Protein AF-A0AAW2JHC9-F1 (afdb_monomer)

InterPro domains:
  IPR022122 Protein FAM135 [PF12394] (108-171)

Foldseek 3Di:
DWKFKKKKKKWWFKKWQPAQPAWFKKKKKKWKFWPDDPPTFTWAWDDKDQQDDKPDDPVQWDDAWDADPVRRMTMGTIGTDDRDTDMITRRMMIMTITIDDLQIKMKMKIFMWGDHDDVDSPCPVVRRPDGPFMDIDIGGSVCQCWDWDWDWDATDPNRGMTTTMIMTMHTPDIRDPDPPVDDDDDDDDDDDDPPPPDPLVVLLVVLLVLVVVLVVVLVVLVVVCVVVVHDDDCPLSDCPVLQPCDPPPDDDDDDDDDDDDDDDDDDDDDDDDDDDPPPVDSVVSSPDDPVSSVSSVVSSVVSVVVVVSND

Structure (mmCIF, N/CA/C/O backbone):
data_AF-A0AAW2JHC9-F1
#
_entry.id   AF-A0AAW2JHC9-F1
#
loop_
_atom_site.group_PDB
_atom_site.id
_atom_site.type_symbol
_atom_site.label_atom_id
_atom_site.label_alt_id
_atom_site.label_comp_id
_atom_site.label_asym_id
_atom_site.label_entity_id
_atom_site.label_seq_id
_atom_site.pdbx_PDB_ins_code
_atom_site.Cartn_x
_atom_site.Cartn_y
_atom_site.Cartn_z
_atom_site.occupancy
_atom_site.B_iso_or_equiv
_atom_site.auth_seq_id
_atom_site.auth_comp_id
_atom_site.auth_asym_id
_atom_site.auth_atom_id
_atom_site.pdbx_PDB_model_num
ATOM 1 N N . MET A 1 1 ? -0.473 18.526 23.942 1.00 50.34 1 MET A N 1
ATOM 2 C CA . MET A 1 1 ? -0.867 18.233 22.549 1.00 50.34 1 MET A CA 1
ATOM 3 C C . MET A 1 1 ? -1.437 16.821 22.546 1.00 50.34 1 MET A C 1
ATOM 5 O O . MET A 1 1 ? -0.880 15.991 23.252 1.00 50.34 1 MET A O 1
ATOM 9 N N . LEU A 1 2 ? -2.593 16.580 21.923 1.00 53.97 2 LEU A N 1
ATOM 10 C CA . LEU A 1 2 ? -3.244 15.262 21.942 1.00 53.97 2 LEU A CA 1
ATOM 11 C C . LEU A 1 2 ? -2.477 14.343 20.987 1.00 53.97 2 LEU A C 1
ATOM 13 O O . LEU A 1 2 ? -2.514 14.554 19.778 1.00 53.97 2 LEU A O 1
ATOM 17 N N . GLU A 1 3 ? -1.733 13.394 21.535 1.00 68.94 3 GLU A N 1
ATOM 18 C CA . GLU A 1 3 ? -0.908 12.471 20.763 1.00 68.94 3 GLU A CA 1
ATOM 19 C C . GLU A 1 3 ? -1.678 11.174 20.514 1.00 68.94 3 GLU A C 1
ATOM 21 O O . GLU A 1 3 ? -2.006 10.427 21.436 1.00 68.94 3 GLU A O 1
ATOM 26 N N . ALA A 1 4 ? -2.028 10.921 19.261 1.00 81.62 4 ALA A N 1
ATOM 27 C CA . ALA A 1 4 ? -2.631 9.663 18.871 1.00 81.62 4 ALA A CA 1
ATOM 28 C C . ALA A 1 4 ? -1.603 8.784 18.168 1.00 81.62 4 ALA A C 1
ATOM 30 O O . ALA A 1 4 ? -0.731 9.275 17.452 1.00 81.62 4 ALA A O 1
ATOM 31 N N . ILE A 1 5 ? -1.730 7.481 18.384 1.00 87.62 5 ILE A N 1
ATOM 32 C CA . ILE A 1 5 ? -0.932 6.453 17.734 1.00 87.62 5 ILE A CA 1
ATOM 33 C C . ILE A 1 5 ? -1.824 5.806 16.684 1.00 87.62 5 ILE A C 1
ATOM 35 O O . ILE A 1 5 ? -2.854 5.219 17.022 1.00 87.62 5 ILE A O 1
ATOM 39 N N . HIS A 1 6 ? -1.421 5.928 15.428 1.00 89.88 6 HIS A N 1
ATOM 40 C CA . HIS A 1 6 ? -2.087 5.315 14.288 1.00 89.88 6 HIS A CA 1
ATOM 41 C C . HIS A 1 6 ? -1.206 4.196 13.741 1.00 89.88 6 HIS A C 1
ATOM 43 O O . HIS A 1 6 ? 0.013 4.353 13.658 1.00 89.88 6 HIS A O 1
ATOM 49 N N . GLU A 1 7 ? -1.826 3.092 13.348 1.00 92.44 7 GLU A N 1
ATOM 50 C CA . GLU A 1 7 ? -1.200 2.046 12.551 1.00 92.44 7 GLU A CA 1
ATOM 51 C C . GLU A 1 7 ? -1.750 2.122 11.130 1.00 92.44 7 GLU A C 1
ATOM 53 O O . GLU A 1 7 ? -2.960 2.059 10.914 1.00 92.44 7 GLU A O 1
ATOM 58 N N . ILE A 1 8 ? -0.854 2.294 10.163 1.00 94.00 8 ILE A N 1
ATOM 59 C CA . ILE A 1 8 ? -1.182 2.355 8.740 1.00 94.00 8 ILE A CA 1
ATOM 60 C C . ILE A 1 8 ? -0.533 1.149 8.076 1.00 94.00 8 ILE A C 1
ATOM 62 O O . ILE A 1 8 ? 0.680 1.111 7.890 1.00 94.00 8 ILE A O 1
ATOM 66 N N . ALA A 1 9 ? -1.349 0.154 7.758 1.00 95.38 9 ALA A N 1
ATOM 67 C CA . ALA A 1 9 ? -0.974 -1.042 7.029 1.00 95.38 9 ALA A CA 1
ATOM 68 C C . ALA A 1 9 ? -1.151 -0.829 5.522 1.00 95.38 9 ALA A C 1
ATOM 70 O O . ALA A 1 9 ? -2.190 -0.358 5.062 1.00 95.38 9 ALA A O 1
ATOM 71 N N . ILE A 1 10 ? -0.132 -1.189 4.753 1.00 96.38 10 ILE A N 1
ATOM 72 C CA . ILE A 1 10 ? -0.091 -1.082 3.299 1.00 96.38 10 ILE A CA 1
ATOM 73 C C . ILE A 1 10 ? 0.122 -2.490 2.759 1.00 96.38 10 ILE A C 1
ATOM 75 O O . ILE A 1 10 ? 1.173 -3.090 2.983 1.00 96.38 10 ILE A O 1
ATOM 79 N N . TYR A 1 11 ? -0.884 -3.006 2.066 1.00 95.75 11 TYR A N 1
ATOM 80 C CA . TYR A 1 11 ? -0.840 -4.277 1.358 1.00 95.75 11 TYR A CA 1
ATOM 81 C C . TYR A 1 11 ? -0.408 -3.998 -0.073 1.00 95.75 11 TYR A C 1
ATOM 83 O O . TYR A 1 11 ? -1.063 -3.228 -0.766 1.00 95.75 11 TYR A O 1
ATOM 91 N N . ILE A 1 12 ? 0.694 -4.595 -0.501 1.00 95.38 12 ILE A N 1
ATOM 92 C CA . ILE A 1 12 ? 1.260 -4.495 -1.840 1.00 95.38 12 ILE A CA 1
ATOM 93 C C . ILE A 1 12 ? 1.021 -5.844 -2.514 1.00 95.38 12 ILE A C 1
ATOM 95 O O . ILE A 1 12 ? 1.682 -6.832 -2.190 1.00 95.38 12 ILE A O 1
ATOM 99 N N . HIS A 1 13 ? 0.047 -5.889 -3.416 1.00 93.69 13 HIS A N 1
ATOM 100 C CA . HIS A 1 13 ? -0.403 -7.131 -4.037 1.00 93.69 13 HIS A CA 1
ATOM 101 C C . HIS A 1 13 ? 0.452 -7.461 -5.260 1.00 93.69 13 HIS A C 1
ATOM 103 O O . HIS A 1 13 ? 1.190 -8.448 -5.268 1.00 93.69 13 HIS A O 1
ATOM 109 N N . ARG A 1 14 ? 0.386 -6.608 -6.288 1.00 93.88 14 ARG A N 1
ATOM 110 C CA . ARG A 1 14 ? 1.021 -6.840 -7.588 1.00 93.88 14 ARG A CA 1
ATOM 111 C C . ARG A 1 14 ? 1.674 -5.578 -8.128 1.00 93.88 14 ARG A C 1
ATOM 113 O O . ARG A 1 14 ? 1.205 -4.466 -7.900 1.00 93.88 14 ARG A O 1
ATOM 120 N N . PHE A 1 15 ? 2.750 -5.774 -8.875 1.00 95.00 15 PHE A N 1
ATOM 121 C CA . PHE A 1 15 ? 3.395 -4.755 -9.686 1.00 95.00 15 PHE A CA 1
ATOM 122 C C . PHE A 1 15 ? 3.177 -5.083 -11.160 1.00 95.00 15 PHE A C 1
ATOM 124 O O . PHE A 1 15 ? 3.679 -6.087 -11.662 1.00 95.00 15 PHE A O 1
ATOM 131 N N . HIS A 1 16 ? 2.445 -4.223 -11.852 1.00 94.75 16 HIS A N 1
ATOM 132 C CA . HIS A 1 16 ? 2.160 -4.325 -13.273 1.00 94.75 16 HIS A CA 1
ATOM 133 C C . HIS A 1 16 ? 3.110 -3.415 -14.041 1.00 94.75 16 HIS A C 1
ATOM 135 O O . HIS A 1 16 ? 2.945 -2.193 -14.069 1.00 94.75 16 HIS A O 1
ATOM 141 N N . ASN A 1 17 ? 4.105 -4.011 -14.689 1.00 94.19 17 ASN A N 1
ATOM 142 C CA . ASN A 1 17 ? 4.918 -3.325 -15.677 1.00 94.19 17 ASN A CA 1
ATOM 143 C C . ASN A 1 17 ? 4.139 -3.221 -16.993 1.00 94.19 17 ASN A C 1
ATOM 145 O O . ASN A 1 17 ? 3.981 -4.220 -17.700 1.00 94.19 17 ASN A O 1
ATOM 149 N N . LEU A 1 18 ? 3.670 -2.020 -17.333 1.00 92.81 18 LEU A N 1
ATOM 150 C CA . LEU A 1 18 ? 2.939 -1.784 -18.579 1.00 92.81 18 LEU A CA 1
ATOM 151 C C . LEU A 1 18 ? 3.883 -1.373 -19.712 1.00 92.81 18 LEU A C 1
ATOM 153 O O . LEU A 1 18 ? 3.690 -1.841 -20.839 1.00 92.81 18 LEU A O 1
ATOM 157 N N . ASP A 1 19 ? 4.861 -0.508 -19.413 1.00 90.88 19 ASP A N 1
ATOM 158 C CA . ASP A 1 19 ? 5.866 -0.025 -20.373 1.00 90.88 19 ASP A CA 1
ATOM 159 C C . ASP A 1 19 ? 7.075 0.669 -19.697 1.00 90.88 19 ASP A C 1
ATOM 161 O O . ASP A 1 19 ? 7.339 1.852 -19.913 1.00 90.88 19 ASP A O 1
ATOM 165 N N . LEU A 1 20 ? 7.819 -0.026 -18.827 1.00 91.69 20 LEU A N 1
ATOM 166 C CA . LEU A 1 20 ?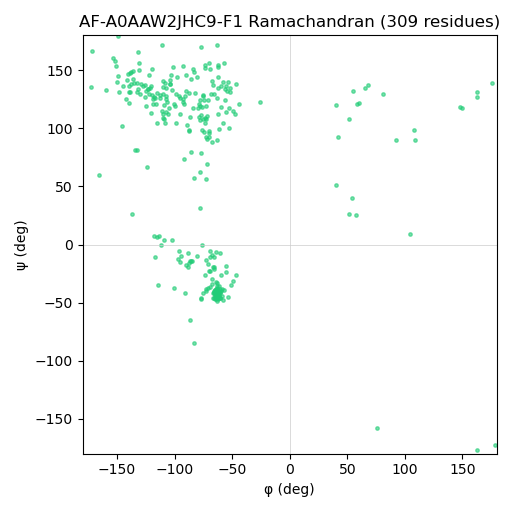 9.113 0.483 -18.352 1.00 91.69 20 LEU A CA 1
ATOM 167 C C . LEU A 1 20 ? 10.172 0.399 -19.460 1.00 91.69 20 LEU A C 1
ATOM 169 O O . LEU A 1 20 ? 10.550 -0.683 -19.912 1.00 91.69 20 LEU A O 1
ATOM 173 N N . PHE A 1 21 ? 10.713 1.557 -19.844 1.00 86.06 21 PHE A N 1
ATOM 174 C CA . PHE A 1 21 ? 11.693 1.688 -20.930 1.00 86.06 21 PHE A CA 1
ATOM 175 C C . PHE A 1 21 ? 13.115 1.245 -20.582 1.00 86.06 21 PHE A C 1
ATOM 177 O O . PHE A 1 21 ? 14.002 1.371 -21.426 1.00 86.06 21 PHE A O 1
ATOM 184 N N . GLN A 1 22 ? 13.379 0.787 -19.357 1.00 88.62 22 GLN A N 1
ATOM 185 C CA . GLN A 1 22 ? 14.716 0.387 -18.923 1.00 88.62 22 GLN A CA 1
ATOM 186 C C . GLN A 1 22 ? 14.679 -1.000 -18.281 1.00 88.62 22 GLN A C 1
ATOM 188 O O . GLN A 1 22 ? 13.876 -1.281 -17.397 1.00 88.62 22 GLN A O 1
ATOM 193 N N . GLN A 1 23 ? 15.570 -1.884 -18.730 1.00 89.50 23 GLN A N 1
ATOM 194 C CA . GLN A 1 23 ? 15.764 -3.184 -18.100 1.00 89.50 23 GLN A CA 1
ATOM 195 C C . GLN A 1 23 ? 16.694 -3.044 -16.895 1.00 89.50 23 GLN A C 1
ATOM 197 O O . GLN A 1 23 ? 17.800 -2.516 -17.002 1.00 89.50 23 GLN A O 1
ATOM 202 N N . GLY A 1 24 ? 16.285 -3.599 -15.761 1.00 90.00 24 GLY A N 1
ATOM 203 C CA . GLY A 1 24 ? 17.046 -3.461 -14.530 1.00 90.00 24 GLY A CA 1
ATOM 204 C C . GLY A 1 24 ? 16.396 -4.127 -13.340 1.00 90.00 24 GLY A C 1
ATOM 205 O O . GLY A 1 24 ? 15.401 -4.847 -13.453 1.00 90.00 24 GLY A O 1
ATOM 206 N N . TRP A 1 25 ? 17.004 -3.863 -12.197 1.00 90.50 25 TRP A N 1
ATOM 207 C CA . TRP A 1 25 ? 16.452 -4.137 -10.888 1.00 90.50 25 TRP A CA 1
ATOM 208 C C . TRP A 1 25 ? 15.615 -2.949 -10.454 1.00 90.50 25 TRP A C 1
ATOM 210 O O . TRP A 1 25 ? 16.074 -1.808 -10.511 1.00 90.50 25 TRP A O 1
ATOM 220 N N . TYR A 1 26 ? 14.400 -3.244 -10.021 1.00 92.38 26 TYR A N 1
ATOM 221 C CA . TYR A 1 26 ? 13.468 -2.277 -9.482 1.00 92.38 26 TYR A CA 1
ATOM 222 C C . TYR A 1 26 ? 13.108 -2.645 -8.050 1.00 92.38 26 TYR A C 1
ATOM 224 O O . TYR A 1 26 ? 13.128 -3.813 -7.660 1.00 92.38 26 TYR A O 1
ATOM 232 N N . GLN A 1 27 ? 12.786 -1.631 -7.260 1.00 93.38 27 GLN A N 1
ATOM 233 C CA . GLN A 1 27 ? 12.322 -1.789 -5.888 1.00 93.38 27 GLN A CA 1
ATOM 234 C C . GLN A 1 27 ? 11.370 -0.649 -5.566 1.00 93.38 27 GLN A C 1
ATOM 236 O O . GLN A 1 27 ? 11.570 0.480 -6.015 1.00 93.38 27 GLN A O 1
ATOM 241 N N . ILE A 1 28 ? 10.347 -0.933 -4.770 1.00 94.94 28 ILE A N 1
ATOM 242 C CA . ILE A 1 28 ? 9.476 0.108 -4.238 1.00 94.94 28 ILE A CA 1
ATOM 243 C C . ILE A 1 28 ? 9.987 0.471 -2.854 1.00 94.94 28 ILE A C 1
ATOM 245 O O . ILE A 1 28 ? 10.120 -0.400 -1.993 1.00 94.94 28 ILE A O 1
ATOM 249 N N . LYS A 1 29 ? 10.236 1.758 -2.636 1.00 95.69 29 LYS A N 1
ATOM 250 C CA . LYS A 1 29 ? 10.508 2.337 -1.325 1.00 95.69 29 LYS A CA 1
ATOM 251 C C . LYS A 1 29 ? 9.303 3.149 -0.867 1.00 95.69 29 LYS A C 1
ATOM 253 O O . LYS A 1 29 ? 8.719 3.900 -1.641 1.00 95.69 29 LYS A O 1
ATOM 258 N N . ILE A 1 30 ? 8.912 2.968 0.387 1.00 96.38 30 ILE A N 1
ATOM 259 C CA . ILE A 1 30 ? 7.746 3.594 0.999 1.00 96.38 30 ILE A CA 1
ATOM 260 C C . ILE A 1 30 ? 8.205 4.376 2.219 1.00 96.38 30 ILE A C 1
ATOM 262 O O . ILE A 1 30 ? 8.898 3.841 3.086 1.00 96.38 30 ILE A O 1
ATOM 266 N N . THR A 1 31 ? 7.788 5.633 2.293 1.00 95.31 31 THR A N 1
ATOM 267 C CA . THR A 1 31 ? 7.970 6.498 3.462 1.00 95.31 31 THR A CA 1
ATOM 268 C C . THR A 1 31 ? 6.654 7.164 3.828 1.00 95.31 31 THR A C 1
ATOM 270 O O . THR A 1 31 ? 5.749 7.311 3.000 1.00 95.31 31 THR A O 1
ATOM 273 N N . MET A 1 32 ? 6.532 7.569 5.090 1.00 93.06 32 MET A N 1
ATOM 274 C CA . MET A 1 32 ? 5.312 8.176 5.599 1.00 93.06 32 MET A CA 1
ATOM 275 C C . MET A 1 32 ? 5.626 9.343 6.529 1.00 93.06 32 MET A C 1
ATOM 277 O O . MET A 1 32 ? 6.510 9.245 7.375 1.00 93.06 32 MET A O 1
ATOM 281 N N . ARG A 1 33 ? 4.898 10.454 6.381 1.00 91.44 33 ARG A N 1
ATOM 282 C CA . ARG A 1 33 ? 5.099 11.670 7.189 1.00 91.44 33 ARG A CA 1
ATOM 283 C C . ARG A 1 33 ? 3.819 12.479 7.348 1.00 91.44 33 ARG A C 1
ATOM 285 O O . ARG A 1 33 ? 2.926 12.400 6.508 1.00 91.44 33 ARG A O 1
ATOM 292 N N . TRP A 1 34 ? 3.736 13.320 8.372 1.00 89.62 34 TRP A N 1
ATOM 293 C CA . TRP A 1 34 ? 2.649 14.297 8.483 1.00 89.62 34 TRP A CA 1
ATOM 294 C C . TRP A 1 34 ? 2.804 15.464 7.500 1.00 89.62 34 TRP A C 1
ATOM 296 O O . TRP A 1 34 ? 3.903 15.856 7.115 1.00 89.62 34 TRP A O 1
ATOM 306 N N . THR A 1 35 ? 1.677 16.056 7.107 1.00 83.44 35 THR A N 1
ATOM 307 C CA . THR A 1 35 ? 1.646 17.290 6.315 1.00 83.44 35 THR A CA 1
ATOM 308 C C . THR A 1 35 ? 1.914 18.493 7.222 1.00 83.44 35 THR A C 1
ATOM 310 O O . THR A 1 35 ? 1.145 18.716 8.156 1.00 83.44 35 THR A O 1
ATOM 313 N N . GLY A 1 36 ? 2.919 19.316 6.903 1.00 66.19 36 GLY A N 1
ATOM 314 C CA . GLY A 1 36 ? 3.062 20.666 7.471 1.00 66.19 36 GLY A CA 1
ATOM 315 C C . GLY A 1 36 ? 4.129 20.873 8.550 1.00 66.19 36 GLY A C 1
ATOM 316 O O . GLY A 1 36 ? 4.173 21.957 9.119 1.00 66.19 36 GLY A O 1
ATOM 317 N N . GLU A 1 37 ? 5.003 19.901 8.809 1.00 57.97 37 GLU A N 1
ATOM 318 C CA . GLU A 1 37 ? 6.214 20.117 9.610 1.00 57.97 37 GLU A CA 1
ATOM 319 C C . GLU A 1 37 ? 7.451 19.811 8.757 1.00 57.97 37 GLU A C 1
ATOM 321 O O . GLU A 1 37 ? 7.632 18.683 8.300 1.00 57.97 37 GLU A O 1
ATOM 326 N N . ASP A 1 38 ? 8.331 20.803 8.580 1.00 50.66 38 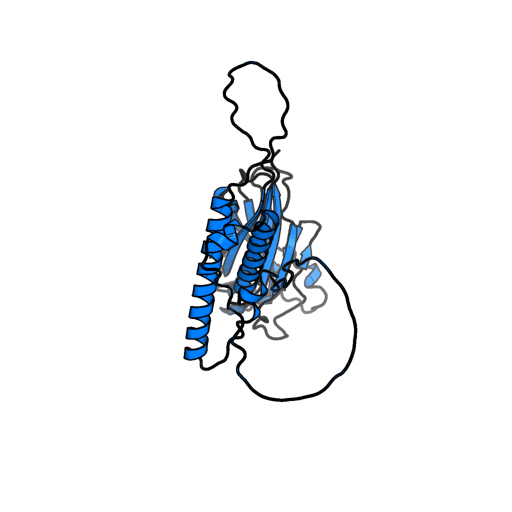ASP A N 1
ATOM 327 C CA . ASP A 1 38 ? 9.608 20.669 7.851 1.00 50.66 38 ASP A CA 1
ATOM 328 C C . ASP A 1 38 ? 10.593 19.687 8.530 1.00 50.66 38 ASP A C 1
ATOM 330 O O . ASP A 1 38 ? 11.635 19.346 7.977 1.00 50.66 38 ASP A O 1
ATOM 334 N N . SER A 1 39 ? 10.241 19.204 9.726 1.00 51.47 39 SER A N 1
ATOM 335 C CA . SER A 1 39 ? 10.938 18.181 10.523 1.00 51.47 39 SER A CA 1
ATOM 336 C C . SER A 1 39 ? 9.957 17.171 11.148 1.00 51.47 39 SER A C 1
ATOM 338 O O . SER A 1 39 ? 10.217 16.614 12.212 1.00 51.47 39 SER A O 1
ATOM 340 N N . GLY A 1 40 ? 8.792 16.987 10.514 1.00 57.12 40 GLY A N 1
ATOM 341 C CA . GLY A 1 40 ? 7.652 16.283 11.095 1.00 57.12 40 GLY A CA 1
ATOM 342 C C . GLY A 1 40 ? 7.916 14.821 11.413 1.00 57.12 40 GLY A C 1
ATOM 343 O O . GLY A 1 40 ? 8.607 14.129 10.667 1.00 57.12 40 GLY A O 1
ATOM 344 N N . SER A 1 41 ? 7.327 14.359 12.517 1.00 70.62 41 SER A N 1
ATOM 345 C CA . SER A 1 41 ? 7.365 12.957 12.948 1.00 70.62 41 SER A CA 1
ATOM 346 C C . SER A 1 41 ? 7.122 11.999 11.773 1.00 70.62 41 SER A C 1
ATOM 348 O O . SER A 1 41 ? 6.109 12.069 11.066 1.00 70.62 41 SER A O 1
ATOM 350 N N . LEU A 1 42 ? 8.107 11.134 11.540 1.00 84.38 42 LEU A N 1
ATOM 351 C CA . LEU A 1 42 ? 8.084 10.134 10.482 1.00 84.38 42 LEU A CA 1
ATOM 352 C C . LEU A 1 42 ? 7.314 8.902 10.957 1.00 84.38 42 LEU A C 1
ATOM 354 O O . LEU A 1 42 ? 7.293 8.571 12.144 1.00 84.38 42 LEU A O 1
ATOM 358 N N . GLY A 1 43 ? 6.657 8.232 10.018 1.00 88.25 43 GLY A N 1
ATOM 359 C CA . GLY A 1 43 ? 6.066 6.928 10.270 1.00 88.25 43 GLY A CA 1
ATOM 360 C C . GLY A 1 43 ? 7.160 5.888 10.323 1.00 88.25 43 GLY A C 1
ATOM 361 O O . GLY A 1 43 ? 7.896 5.747 9.356 1.00 88.25 43 GLY A O 1
ATOM 362 N N . THR A 1 44 ? 7.237 5.139 11.417 1.00 92.62 44 THR A N 1
ATOM 363 C CA . THR A 1 44 ? 8.226 4.069 11.562 1.00 92.62 44 THR A CA 1
ATOM 364 C C . THR A 1 44 ? 7.614 2.746 11.107 1.00 92.62 44 THR A C 1
ATOM 366 O O . THR A 1 44 ? 6.585 2.354 11.672 1.00 92.62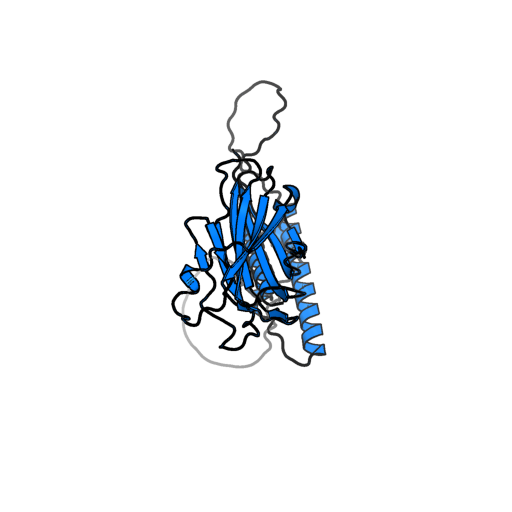 44 THR A O 1
ATOM 369 N N . PRO A 1 45 ? 8.210 2.040 10.129 1.00 93.81 45 PRO A N 1
ATOM 370 C CA . PRO A 1 45 ? 7.828 0.671 9.807 1.00 93.81 45 PRO A CA 1
ATOM 371 C C . PRO A 1 45 ? 7.934 -0.207 11.060 1.00 93.81 45 PRO A C 1
ATOM 373 O O . PRO A 1 45 ? 8.977 -0.253 11.704 1.00 93.81 45 PRO A O 1
ATOM 376 N N . ALA A 1 46 ? 6.848 -0.878 11.431 1.00 88.50 46 ALA A N 1
ATOM 377 C CA . ALA A 1 46 ? 6.748 -1.643 12.672 1.00 88.50 46 ALA A CA 1
ATOM 378 C C . ALA A 1 46 ? 6.595 -3.147 12.430 1.00 88.50 46 ALA A C 1
ATOM 380 O O . ALA A 1 46 ? 7.116 -3.950 13.203 1.00 88.50 46 ALA A O 1
ATOM 381 N N . ARG A 1 47 ? 5.892 -3.543 11.363 1.00 90.12 47 ARG A N 1
ATOM 382 C CA . ARG A 1 47 ? 5.735 -4.953 10.990 1.00 90.12 47 ARG A CA 1
ATOM 383 C C . ARG A 1 47 ? 5.801 -5.128 9.483 1.00 90.12 47 ARG A C 1
ATOM 385 O O . ARG A 1 47 ? 5.327 -4.269 8.745 1.00 90.12 47 ARG A O 1
ATOM 392 N N . VAL A 1 48 ? 6.335 -6.263 9.052 1.00 92.19 48 VAL A N 1
ATOM 393 C CA . VAL A 1 48 ? 6.314 -6.709 7.659 1.00 92.19 48 VAL A CA 1
ATOM 394 C C . VAL A 1 48 ? 5.871 -8.166 7.646 1.00 92.19 48 VAL A C 1
ATOM 396 O O . VAL A 1 48 ? 6.391 -8.972 8.416 1.00 92.19 48 VAL A O 1
ATOM 399 N N . ALA A 1 49 ? 4.902 -8.495 6.800 1.00 90.38 49 ALA A N 1
ATOM 400 C CA . ALA A 1 49 ? 4.390 -9.843 6.614 1.00 90.38 49 ALA A CA 1
ATOM 401 C C . ALA A 1 49 ? 4.332 -10.163 5.120 1.00 90.38 49 ALA A C 1
ATOM 403 O O . ALA A 1 49 ? 3.860 -9.357 4.324 1.00 90.38 49 ALA A O 1
ATOM 404 N N . GLN A 1 50 ? 4.807 -11.345 4.746 1.00 87.81 50 GLN A N 1
ATOM 405 C CA . GLN A 1 50 ? 4.663 -11.883 3.401 1.00 87.81 50 GLN A CA 1
ATOM 406 C C . GLN A 1 50 ? 3.681 -13.044 3.476 1.00 87.81 50 GLN A C 1
ATOM 408 O O . GLN A 1 50 ? 3.971 -14.041 4.136 1.00 87.81 50 GLN A O 1
ATOM 413 N N . TYR A 1 51 ? 2.508 -12.874 2.874 1.00 83.75 51 TYR A N 1
ATOM 414 C CA . TYR A 1 51 ? 1.410 -13.839 2.989 1.00 83.75 51 TYR A CA 1
ATOM 415 C C . TYR A 1 51 ? 1.376 -14.841 1.832 1.00 83.75 51 TYR A C 1
ATOM 417 O O . TYR A 1 51 ? 0.779 -15.904 1.963 1.00 83.75 51 TYR A O 1
ATOM 425 N N . GLU A 1 52 ? 2.089 -14.561 0.741 1.00 82.12 52 GLU A N 1
ATOM 426 C CA . GLU A 1 52 ? 2.304 -15.508 -0.351 1.00 82.12 52 GLU A CA 1
ATOM 427 C C . GLU A 1 52 ? 3.750 -15.419 -0.844 1.00 82.12 52 GLU A C 1
ATOM 429 O O . GLU A 1 52 ? 4.380 -14.357 -0.796 1.00 82.12 52 GLU A O 1
ATOM 434 N N . ALA A 1 53 ? 4.298 -16.544 -1.304 1.00 73.75 53 ALA A N 1
ATOM 435 C CA . ALA A 1 53 ? 5.613 -16.545 -1.926 1.00 73.75 53 ALA A CA 1
ATOM 436 C C . ALA A 1 53 ? 5.553 -15.760 -3.253 1.00 73.75 53 ALA A C 1
ATOM 438 O O . ALA A 1 53 ? 4.609 -15.960 -4.017 1.00 73.75 53 ALA A O 1
ATOM 439 N N . PRO A 1 54 ? 6.544 -14.904 -3.566 1.00 70.31 54 PRO A N 1
ATOM 440 C CA . PRO A 1 54 ? 6.587 -14.214 -4.849 1.00 70.31 54 PRO A CA 1
ATOM 441 C C . PRO A 1 54 ? 6.608 -15.228 -5.991 1.00 70.31 54 PRO A C 1
ATOM 443 O O . PRO A 1 54 ? 7.337 -16.221 -5.926 1.00 70.31 54 PRO A O 1
ATOM 446 N N . ASP A 1 55 ? 5.884 -14.948 -7.071 1.00 68.81 55 ASP A N 1
ATOM 447 C CA . ASP A 1 55 ? 5.841 -15.770 -8.289 1.00 68.81 55 ASP A CA 1
ATOM 448 C C . ASP A 1 55 ? 7.081 -15.575 -9.184 1.00 68.81 55 ASP A C 1
ATOM 450 O O . ASP A 1 55 ? 7.031 -15.691 -10.410 1.00 68.81 55 ASP A O 1
ATOM 454 N N . LEU A 1 56 ? 8.226 -15.281 -8.570 1.00 67.06 56 LEU A N 1
ATOM 455 C CA . LEU A 1 56 ? 9.452 -14.911 -9.257 1.00 67.06 56 LEU A CA 1
ATOM 456 C C . LEU A 1 56 ? 10.436 -16.086 -9.296 1.00 67.06 56 LEU A C 1
ATOM 458 O O . LEU A 1 56 ? 10.715 -16.738 -8.289 1.00 67.06 56 LEU A O 1
ATOM 462 N N . GLY A 1 57 ? 11.006 -16.343 -10.477 1.00 63.97 57 GLY A N 1
ATOM 463 C CA . GLY A 1 57 ? 12.088 -17.315 -10.631 1.00 63.97 57 GLY A CA 1
ATOM 464 C C . GLY A 1 57 ? 13.328 -16.900 -9.832 1.00 63.97 57 GLY A C 1
ATOM 465 O O . GLY A 1 57 ? 13.582 -15.712 -9.640 1.00 63.97 57 GLY A O 1
ATOM 466 N N . SER A 1 58 ? 14.151 -17.866 -9.414 1.00 63.97 58 SER A N 1
ATOM 467 C CA . SER A 1 58 ? 15.351 -17.624 -8.587 1.00 63.97 58 SER A CA 1
ATOM 468 C C . SER A 1 58 ? 16.357 -16.622 -9.179 1.00 63.97 58 SER A C 1
ATOM 470 O O . SER A 1 58 ? 17.200 -16.093 -8.459 1.00 63.97 58 SER A O 1
ATOM 472 N N . ASP A 1 59 ? 16.284 -16.362 -10.487 1.00 66.69 59 ASP A N 1
ATOM 473 C CA . ASP A 1 59 ? 17.139 -15.408 -11.200 1.00 66.69 59 ASP A CA 1
ATOM 474 C C . ASP A 1 59 ? 16.585 -13.977 -11.259 1.00 66.69 59 ASP A C 1
ATOM 476 O O . ASP A 1 59 ? 17.341 -13.045 -11.540 1.00 66.69 59 ASP A O 1
ATOM 480 N N . ASP A 1 60 ? 15.289 -13.794 -11.002 1.00 70.75 60 ASP A N 1
ATOM 481 C CA . ASP A 1 60 ? 14.592 -12.504 -11.090 1.00 70.75 60 ASP A CA 1
ATOM 482 C C . ASP A 1 60 ? 14.358 -11.864 -9.708 1.00 70.75 60 ASP A C 1
ATOM 484 O O . ASP A 1 60 ? 13.768 -10.786 -9.611 1.00 70.75 60 ASP A O 1
ATOM 488 N N . VAL A 1 61 ? 14.880 -12.499 -8.652 1.00 69.12 61 VAL A N 1
ATOM 489 C CA . VAL A 1 61 ? 14.835 -12.040 -7.261 1.00 69.12 61 VAL A CA 1
ATOM 490 C C . VAL A 1 61 ? 16.246 -11.856 -6.719 1.00 69.12 61 VAL A C 1
ATOM 492 O O . VAL A 1 61 ? 17.117 -12.711 -6.905 1.00 69.12 61 VAL A O 1
ATOM 495 N N . TYR A 1 62 ? 16.481 -10.753 -6.010 1.00 67.94 62 TYR A N 1
ATOM 496 C CA . TYR A 1 62 ? 17.745 -10.519 -5.322 1.00 67.94 62 TYR A CA 1
ATOM 497 C C . TYR A 1 62 ? 17.520 -9.892 -3.947 1.00 67.94 62 TYR A C 1
ATOM 499 O O . TYR A 1 62 ? 16.810 -8.902 -3.827 1.00 67.94 62 TYR A O 1
ATOM 507 N N . GLY A 1 63 ? 18.152 -10.445 -2.910 1.00 75.25 63 GLY A N 1
ATOM 508 C CA . GLY A 1 63 ? 18.081 -9.910 -1.547 1.00 75.25 63 GLY A CA 1
ATOM 509 C C . GLY A 1 63 ? 16.763 -10.214 -0.831 1.00 75.25 63 GLY A C 1
ATOM 510 O O . GLY A 1 63 ? 16.077 -11.175 -1.162 1.00 75.25 63 GLY A O 1
ATOM 511 N N . VAL A 1 64 ? 16.435 -9.410 0.178 1.00 83.12 64 VAL A N 1
ATOM 512 C CA . VAL A 1 64 ? 15.195 -9.465 0.975 1.00 83.12 64 VAL A CA 1
ATOM 513 C C . VAL A 1 64 ? 14.637 -8.038 1.050 1.00 83.12 64 VAL A C 1
ATOM 515 O O . VAL A 1 64 ? 15.337 -7.077 0.713 1.00 83.12 64 VAL A O 1
ATOM 518 N N . TRP A 1 65 ? 13.382 -7.876 1.464 1.00 90.44 65 TRP A N 1
ATOM 519 C CA . TRP A 1 65 ? 12.866 -6.569 1.871 1.00 90.44 65 TRP A CA 1
ATOM 520 C C . TRP A 1 65 ? 13.714 -5.962 3.005 1.00 90.44 65 TRP A C 1
ATOM 522 O O . TRP A 1 65 ? 14.393 -6.679 3.743 1.00 90.44 65 TRP A O 1
ATOM 532 N N . ARG A 1 66 ? 13.688 -4.632 3.143 1.00 90.06 66 ARG A N 1
ATOM 533 C CA . ARG A 1 66 ? 14.485 -3.896 4.138 1.00 90.06 66 ARG A CA 1
ATOM 534 C C . ARG A 1 66 ? 13.675 -2.811 4.836 1.00 90.06 66 ARG A C 1
ATOM 536 O O . ARG A 1 66 ? 12.786 -2.213 4.237 1.00 90.06 66 ARG A O 1
ATOM 543 N N . ILE A 1 67 ? 14.037 -2.545 6.083 1.00 92.38 67 ILE A N 1
ATOM 544 C CA . ILE A 1 67 ? 13.644 -1.348 6.825 1.00 92.38 67 ILE A CA 1
ATOM 545 C C . ILE A 1 67 ? 14.922 -0.541 7.035 1.00 92.38 67 ILE A C 1
ATOM 547 O O . ILE A 1 67 ? 15.928 -1.104 7.467 1.00 92.38 67 ILE A O 1
ATOM 551 N N . ASP A 1 68 ? 14.896 0.739 6.682 1.00 89.94 68 ASP A N 1
ATOM 552 C CA . ASP A 1 68 ? 15.983 1.667 6.977 1.00 89.94 68 ASP A CA 1
ATOM 553 C C . ASP A 1 68 ? 15.549 2.597 8.112 1.00 89.94 68 ASP A C 1
ATOM 555 O O . ASP A 1 68 ? 14.649 3.427 7.970 1.00 89.94 68 ASP A O 1
ATOM 559 N N . ASP A 1 69 ? 16.197 2.436 9.263 1.00 88.31 69 ASP A N 1
ATOM 560 C CA . ASP A 1 69 ? 15.917 3.222 10.463 1.00 88.31 69 ASP A CA 1
ATOM 561 C C . ASP A 1 69 ? 16.390 4.679 10.341 1.00 88.31 69 ASP A C 1
ATOM 563 O O . ASP A 1 69 ? 15.967 5.525 11.127 1.00 88.31 69 ASP A O 1
ATOM 567 N N . ARG A 1 70 ? 17.275 5.006 9.384 1.00 87.81 70 ARG A N 1
ATOM 568 C CA . ARG A 1 70 ? 17.803 6.372 9.220 1.00 87.81 70 ARG A CA 1
ATOM 569 C C . ARG A 1 70 ? 16.766 7.319 8.643 1.00 87.81 70 ARG A C 1
ATOM 571 O O . ARG A 1 70 ? 16.735 8.487 9.022 1.00 87.81 70 ARG A O 1
ATOM 578 N N . ASP A 1 71 ? 15.958 6.831 7.710 1.00 88.50 71 ASP A N 1
ATOM 579 C CA . ASP A 1 71 ? 14.919 7.609 7.038 1.00 88.50 71 ASP A CA 1
ATOM 580 C C . ASP A 1 71 ? 13.503 7.065 7.281 1.00 88.50 71 ASP A C 1
ATOM 582 O O . ASP A 1 71 ? 12.541 7.578 6.705 1.00 88.50 71 ASP A O 1
ATOM 586 N N . HIS A 1 72 ? 13.375 6.073 8.169 1.00 92.31 72 HIS A N 1
ATOM 587 C CA . HIS A 1 72 ? 12.125 5.404 8.521 1.00 92.31 72 HIS A CA 1
ATOM 588 C C . HIS A 1 72 ? 11.390 4.861 7.289 1.00 92.31 72 HIS A C 1
ATOM 590 O O . HIS A 1 72 ? 10.165 4.956 7.168 1.00 92.31 72 HIS A O 1
ATOM 596 N N . SER A 1 73 ? 12.145 4.306 6.343 1.00 93.75 73 SER A N 1
ATOM 597 C CA . SER A 1 73 ? 11.596 3.763 5.111 1.00 93.75 73 SER A CA 1
ATOM 598 C C . SER A 1 73 ? 11.487 2.250 5.143 1.00 93.75 73 SER A C 1
ATOM 600 O O . SER A 1 73 ? 12.246 1.535 5.797 1.00 93.75 73 SER A O 1
ATOM 602 N N . PHE A 1 74 ? 10.529 1.751 4.379 1.00 95.50 74 PHE A N 1
ATOM 603 C CA . PHE A 1 74 ? 10.452 0.352 4.005 1.00 95.50 74 PHE A CA 1
ATOM 604 C C . PHE A 1 74 ? 10.812 0.225 2.527 1.00 95.50 74 PHE A C 1
ATOM 606 O O . PHE A 1 74 ? 10.370 1.038 1.722 1.00 95.50 74 PHE A O 1
ATOM 613 N N . SER A 1 75 ? 11.580 -0.789 2.137 1.00 94.25 75 SER A N 1
ATOM 614 C CA . SER A 1 75 ? 11.754 -1.139 0.727 1.00 94.25 75 SER A CA 1
ATOM 615 C C . SER A 1 75 ? 11.425 -2.606 0.478 1.00 94.25 75 SER A C 1
ATOM 617 O O . SER A 1 75 ? 11.834 -3.481 1.245 1.00 94.25 75 SER A O 1
ATOM 619 N N . THR A 1 76 ? 10.715 -2.881 -0.617 1.00 93.38 76 THR A N 1
ATOM 620 C CA . THR A 1 76 ? 10.366 -4.247 -1.033 1.00 93.38 76 THR A CA 1
ATOM 621 C C . THR A 1 76 ? 11.613 -5.066 -1.346 1.00 93.38 76 THR A C 1
ATOM 623 O O . THR A 1 76 ? 12.721 -4.546 -1.427 1.00 93.38 76 THR A O 1
ATOM 626 N N . GLN A 1 77 ? 11.461 -6.363 -1.569 1.00 89.44 77 GLN A N 1
ATOM 627 C CA . GLN A 1 77 ? 12.524 -7.120 -2.217 1.00 89.44 77 GLN A CA 1
ATOM 628 C C . GLN A 1 77 ? 12.756 -6.563 -3.638 1.00 89.44 77 GLN A C 1
ATOM 630 O O . GLN A 1 77 ? 11.773 -6.284 -4.333 1.00 89.44 77 GLN A O 1
ATOM 635 N N . PRO A 1 78 ? 14.011 -6.351 -4.068 1.00 90.38 78 PRO A N 1
ATOM 636 C CA . PRO A 1 78 ? 14.320 -6.026 -5.454 1.00 90.38 78 PRO A CA 1
ATOM 637 C C . PRO A 1 78 ? 13.870 -7.127 -6.421 1.00 90.38 78 PRO A C 1
ATOM 639 O O . PRO A 1 78 ? 14.118 -8.314 -6.192 1.00 90.38 78 PRO A O 1
ATOM 642 N N . PHE A 1 79 ? 13.264 -6.720 -7.531 1.00 89.56 79 PHE A N 1
ATOM 643 C CA . PHE A 1 79 ? 12.788 -7.610 -8.587 1.00 89.56 79 PHE A CA 1
ATOM 644 C C . PHE A 1 79 ? 13.263 -7.133 -9.957 1.00 89.56 79 PHE A C 1
ATOM 646 O O . PHE A 1 79 ? 13.481 -5.941 -10.192 1.00 89.56 79 PHE A O 1
ATOM 653 N N . ARG A 1 80 ? 13.459 -8.077 -10.877 1.00 88.81 80 ARG A N 1
ATOM 654 C CA . ARG A 1 80 ? 13.981 -7.778 -12.209 1.00 88.81 80 ARG A CA 1
ATOM 655 C C . ARG A 1 80 ? 12.861 -7.500 -13.206 1.00 88.81 80 ARG A C 1
ATOM 657 O O . ARG A 1 80 ? 11.986 -8.333 -13.420 1.00 88.81 80 ARG A O 1
ATOM 664 N N . ILE A 1 81 ? 12.965 -6.372 -13.900 1.00 89.50 81 ILE A N 1
ATOM 665 C CA . ILE A 1 81 ? 12.102 -6.019 -15.030 1.00 89.50 81 ILE A CA 1
ATOM 666 C C . ILE A 1 81 ? 12.859 -6.215 -16.338 1.00 89.50 81 ILE A C 1
ATOM 668 O O . ILE A 1 81 ? 14.038 -5.878 -16.449 1.00 89.50 81 ILE A O 1
ATOM 672 N N . ARG A 1 82 ? 12.177 -6.772 -17.337 1.00 88.06 82 ARG A N 1
ATOM 673 C CA . ARG A 1 82 ? 12.648 -6.951 -18.716 1.00 88.06 82 ARG A CA 1
ATOM 674 C C . ARG A 1 82 ? 11.854 -6.020 -19.640 1.00 88.06 82 ARG A C 1
ATOM 676 O O . ARG A 1 82 ? 10.857 -5.436 -19.232 1.00 88.06 82 ARG A O 1
ATOM 683 N N . TYR A 1 83 ? 12.264 -5.918 -20.903 1.00 84.44 83 TYR A N 1
ATOM 684 C CA . TYR A 1 83 ? 11.539 -5.169 -21.942 1.00 84.44 83 TYR A CA 1
ATOM 685 C C . TYR A 1 83 ? 10.257 -5.888 -22.393 1.00 84.44 83 TYR A C 1
ATOM 687 O O . TYR A 1 83 ? 10.095 -6.241 -23.560 1.00 84.44 83 TYR A O 1
ATOM 695 N N . ALA A 1 84 ? 9.373 -6.189 -21.449 1.00 86.62 84 ALA A N 1
ATOM 696 C CA . ALA A 1 84 ? 8.115 -6.868 -21.684 1.00 86.62 84 ALA A CA 1
ATOM 697 C C . ALA A 1 84 ? 7.088 -6.429 -20.645 1.00 86.62 84 ALA A C 1
ATOM 699 O O . ALA A 1 84 ? 7.438 -6.094 -19.514 1.00 86.62 84 ALA A O 1
ATOM 700 N N . ARG A 1 85 ? 5.809 -6.514 -21.016 1.00 89.62 85 ARG A N 1
ATOM 701 C CA . ARG A 1 85 ? 4.722 -6.431 -20.043 1.00 89.62 85 ARG A CA 1
ATOM 702 C C . ARG A 1 85 ? 4.825 -7.599 -19.077 1.00 89.62 85 ARG A C 1
ATOM 704 O O . ARG A 1 85 ? 4.927 -8.745 -19.516 1.00 89.62 85 ARG A O 1
ATOM 711 N N . GLN A 1 86 ? 4.846 -7.297 -17.789 1.00 90.31 86 GLN A N 1
ATOM 712 C CA . GLN A 1 86 ? 5.065 -8.281 -16.737 1.00 90.31 86 GLN A CA 1
ATOM 713 C C . GLN A 1 86 ? 4.229 -7.914 -15.525 1.00 90.31 86 GLN A C 1
ATOM 715 O O . GLN A 1 86 ? 4.230 -6.761 -15.106 1.00 90.31 86 GLN A O 1
ATOM 720 N N . ASP A 1 87 ? 3.595 -8.919 -14.941 1.00 91.62 87 ASP A N 1
ATOM 721 C CA . ASP A 1 87 ? 2.949 -8.795 -13.647 1.00 91.62 87 ASP A CA 1
ATOM 722 C C . ASP A 1 87 ? 3.799 -9.551 -12.637 1.00 91.62 87 ASP A C 1
ATOM 724 O O . ASP A 1 87 ? 4.128 -10.714 -12.860 1.00 91.62 87 ASP A O 1
ATOM 728 N N . ILE A 1 88 ? 4.156 -8.884 -11.549 1.00 90.81 88 ILE A N 1
ATOM 729 C CA . ILE A 1 88 ? 4.988 -9.437 -10.485 1.00 90.81 88 ILE A CA 1
ATOM 730 C C . ILE A 1 88 ? 4.156 -9.481 -9.214 1.00 90.81 88 ILE A C 1
ATOM 732 O O . ILE A 1 88 ? 3.676 -8.442 -8.754 1.00 90.81 88 ILE A O 1
ATOM 736 N N . LEU A 1 89 ? 3.984 -10.670 -8.644 1.00 90.69 89 LEU A N 1
ATOM 737 C CA . LEU A 1 89 ? 3.322 -10.846 -7.362 1.00 90.69 89 LEU A CA 1
ATOM 738 C C . LEU A 1 89 ? 4.293 -10.490 -6.233 1.00 90.69 89 LEU A C 1
ATOM 740 O O . LEU A 1 89 ? 5.362 -11.086 -6.097 1.00 90.69 89 LEU A O 1
ATOM 744 N N . LEU A 1 90 ? 3.913 -9.506 -5.420 1.00 90.94 90 LEU A N 1
ATOM 745 C CA . LEU A 1 90 ? 4.698 -9.078 -4.263 1.00 90.94 90 LEU A CA 1
ATOM 746 C C . LEU A 1 90 ? 4.137 -9.653 -2.958 1.00 90.94 90 LEU A C 1
ATOM 748 O O . LEU A 1 90 ? 4.925 -10.011 -2.084 1.00 90.94 90 LEU A O 1
ATOM 752 N N . SER A 1 91 ? 2.806 -9.751 -2.845 1.00 91.44 91 SER A N 1
ATOM 753 C CA . SER A 1 91 ? 2.066 -10.339 -1.714 1.00 91.44 91 SER A CA 1
ATOM 754 C C . SER A 1 91 ? 2.648 -10.010 -0.339 1.00 91.44 91 SER A C 1
ATOM 756 O O . SER A 1 91 ? 2.919 -10.879 0.497 1.00 91.44 91 SER A O 1
ATOM 758 N N . LEU A 1 92 ? 2.871 -8.716 -0.120 1.00 92.81 92 LEU A N 1
ATOM 759 C CA . LEU A 1 92 ? 3.513 -8.196 1.076 1.00 92.81 92 LEU A CA 1
ATOM 760 C C . LEU A 1 92 ? 2.602 -7.197 1.778 1.00 92.81 92 LEU A C 1
ATOM 762 O O . LEU A 1 92 ? 1.890 -6.425 1.148 1.00 92.81 92 LEU A O 1
ATOM 766 N N . MET A 1 93 ? 2.661 -7.176 3.098 1.00 94.62 93 MET A N 1
ATOM 767 C CA . MET A 1 93 ? 2.048 -6.174 3.943 1.00 94.62 93 MET A CA 1
ATOM 768 C C . MET A 1 93 ? 3.124 -5.533 4.822 1.00 94.62 93 MET A C 1
ATOM 770 O O . MET A 1 93 ? 3.952 -6.224 5.411 1.00 94.62 93 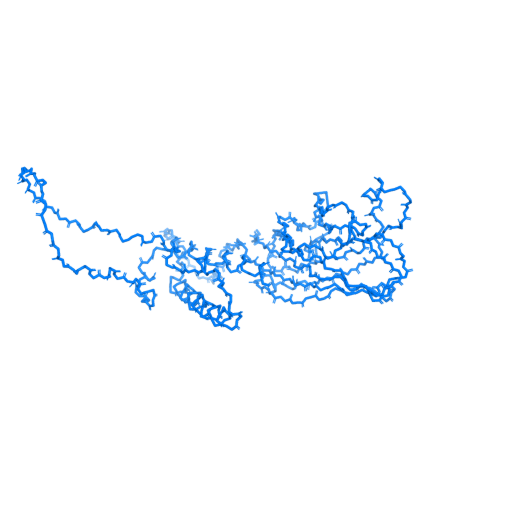MET A O 1
ATOM 774 N N . VAL A 1 94 ? 3.119 -4.204 4.913 1.00 95.75 94 VAL A N 1
ATOM 775 C CA . VAL A 1 94 ? 3.948 -3.437 5.854 1.00 95.75 94 VAL A CA 1
ATOM 776 C C . VAL A 1 94 ? 3.050 -2.532 6.687 1.00 95.75 94 VAL A C 1
ATOM 778 O O . VAL A 1 94 ? 2.196 -1.852 6.123 1.00 95.75 94 VAL A O 1
ATOM 781 N N . SER A 1 95 ? 3.210 -2.501 8.015 1.00 94.81 95 SER A N 1
ATOM 782 C CA . SER A 1 95 ? 2.592 -1.453 8.838 1.00 94.81 95 SER A CA 1
ATOM 783 C C . SER A 1 95 ? 3.588 -0.412 9.284 1.00 94.81 95 SER A C 1
ATOM 785 O O . SER A 1 95 ? 4.718 -0.715 9.656 1.00 94.81 95 SER A O 1
ATOM 787 N N . PHE A 1 96 ? 3.116 0.825 9.292 1.00 94.69 96 PHE A N 1
ATOM 788 C CA . PHE A 1 96 ? 3.798 1.968 9.854 1.00 94.69 96 PHE A CA 1
ATOM 789 C C . PHE A 1 96 ? 3.062 2.430 11.103 1.00 94.69 96 PHE A C 1
ATOM 791 O O . PHE A 1 96 ? 1.837 2.566 11.101 1.00 94.69 96 PHE A O 1
ATOM 798 N N . THR A 1 97 ? 3.815 2.722 12.156 1.00 92.38 97 THR A N 1
ATOM 799 C CA . THR A 1 97 ? 3.293 3.391 13.345 1.00 92.38 97 THR A CA 1
ATOM 800 C C . THR A 1 97 ? 3.565 4.880 13.235 1.00 92.38 97 THR A C 1
ATOM 802 O O . THR A 1 97 ? 4.703 5.294 13.017 1.00 92.38 97 THR A O 1
ATOM 805 N N . LEU A 1 98 ? 2.522 5.688 13.402 1.00 89.25 98 LEU A N 1
ATOM 806 C CA . LEU A 1 98 ? 2.600 7.138 13.317 1.00 89.25 98 LEU A CA 1
ATOM 807 C C . LEU A 1 98 ? 2.050 7.766 14.593 1.00 89.25 98 LEU A C 1
ATOM 809 O O . LEU A 1 98 ? 0.878 7.591 14.936 1.00 89.25 98 LEU A O 1
ATOM 813 N N . GLN A 1 99 ? 2.906 8.507 15.286 1.00 86.81 99 GLN A N 1
ATOM 814 C CA . GLN A 1 99 ? 2.530 9.286 16.458 1.00 86.81 99 GLN A CA 1
ATOM 815 C C . GLN A 1 99 ? 2.317 10.731 16.030 1.00 86.81 99 GLN A C 1
ATOM 817 O O . GLN A 1 99 ? 3.135 11.295 15.307 1.00 86.81 99 GLN A O 1
ATOM 822 N N . GLY A 1 100 ? 1.187 11.319 16.406 1.00 80.44 100 GLY A N 1
ATOM 823 C CA . GLY A 1 100 ? 0.910 12.704 16.052 1.00 80.44 100 GLY A CA 1
ATOM 824 C C . GLY A 1 100 ? -0.556 13.103 16.174 1.00 80.44 100 GLY A C 1
ATOM 825 O O . GLY A 1 100 ? -1.396 12.325 16.639 1.00 80.44 100 GLY A O 1
ATOM 826 N N . PRO A 1 101 ? -0.880 14.347 15.793 1.00 76.19 101 PRO A N 1
ATOM 827 C CA . PRO A 1 101 ? -2.223 14.884 15.935 1.00 76.19 101 PRO A CA 1
ATOM 828 C C . PRO A 1 101 ? -3.172 14.304 14.874 1.00 76.19 101 PRO A C 1
ATOM 830 O O . PRO A 1 101 ? -2.937 14.453 13.677 1.00 76.19 101 PRO A O 1
ATOM 833 N N . CYS A 1 102 ? -4.323 13.755 15.292 1.00 72.44 102 CYS A N 1
ATOM 834 C CA . CYS A 1 102 ? -5.369 13.256 14.374 1.00 72.44 102 CYS A CA 1
ATOM 835 C C . CYS A 1 102 ? -5.953 14.331 13.435 1.00 72.44 102 CYS A C 1
ATOM 837 O O . CYS A 1 102 ? -6.796 14.017 12.603 1.00 72.44 102 CYS A O 1
ATOM 839 N N . THR A 1 103 ? -5.602 15.608 13.609 1.00 79.19 103 THR A N 1
ATOM 840 C CA . THR A 1 103 ? -6.115 16.732 12.812 1.00 79.19 103 THR A CA 1
ATOM 841 C C . THR A 1 103 ? -5.315 16.986 11.539 1.00 79.19 103 THR A C 1
ATOM 843 O O . THR A 1 103 ? -5.796 17.701 10.660 1.00 79.19 103 THR A O 1
ATOM 846 N N . SER A 1 104 ? -4.106 16.431 11.438 1.00 85.69 104 SER A N 1
ATOM 847 C CA . SER A 1 104 ? -3.220 16.621 10.291 1.00 85.69 104 SER A CA 1
ATOM 848 C C . SER A 1 104 ? -3.420 15.520 9.250 1.00 85.69 104 SER A C 1
ATOM 850 O O . SER A 1 104 ? -3.885 14.426 9.554 1.00 85.69 104 SER A O 1
ATOM 852 N N . ALA A 1 105 ? -3.120 15.822 7.988 1.00 90.50 105 ALA A N 1
ATOM 853 C CA . ALA A 1 105 ? -3.113 14.815 6.928 1.00 90.50 105 ALA A CA 1
ATOM 854 C C . ALA A 1 105 ? -1.769 14.075 6.921 1.00 90.50 105 ALA A C 1
ATOM 856 O O . ALA A 1 105 ? -0.743 14.670 7.255 1.00 90.50 105 ALA A O 1
ATOM 857 N N . VAL A 1 106 ? -1.763 12.818 6.488 1.00 91.75 106 VAL A N 1
ATOM 858 C CA . VAL A 1 106 ? -0.540 12.018 6.321 1.00 91.75 106 VAL A CA 1
ATOM 859 C C . VAL A 1 106 ? -0.207 11.927 4.837 1.00 91.75 106 VAL A C 1
ATOM 861 O O . VAL A 1 106 ? -1.102 11.761 4.012 1.00 91.75 106 VAL A O 1
ATOM 864 N N . ILE A 1 107 ? 1.070 12.053 4.498 1.00 93.88 107 ILE A N 1
ATOM 865 C CA . ILE A 1 107 ? 1.601 11.820 3.159 1.00 93.88 107 ILE A CA 1
ATOM 866 C C . ILE A 1 107 ? 2.233 10.429 3.148 1.00 93.88 107 ILE A C 1
ATOM 868 O O . ILE A 1 107 ? 3.153 10.169 3.925 1.00 93.88 107 ILE A O 1
ATOM 872 N N . LEU A 1 108 ? 1.735 9.555 2.275 1.00 94.75 108 LEU A N 1
ATOM 873 C CA . LEU A 1 108 ? 2.371 8.283 1.932 1.00 94.75 108 LEU A CA 1
ATOM 874 C C . LEU A 1 108 ? 3.111 8.493 0.618 1.00 94.75 108 LEU A C 1
ATOM 876 O O . LEU A 1 108 ? 2.486 8.817 -0.391 1.00 94.75 108 LEU A O 1
ATOM 880 N N . LYS A 1 109 ? 4.426 8.310 0.632 1.00 96.12 109 LYS A N 1
ATOM 881 C CA . LYS A 1 109 ? 5.284 8.482 -0.536 1.00 96.12 109 LYS A CA 1
ATOM 882 C C . LYS A 1 109 ? 5.794 7.123 -0.996 1.00 96.12 109 LYS A C 1
ATOM 884 O O . LYS A 1 109 ? 6.334 6.364 -0.197 1.00 96.12 109 LYS A O 1
ATOM 889 N N . PHE A 1 110 ? 5.642 6.861 -2.285 1.00 97.12 110 PHE A N 1
ATOM 890 C CA . PHE A 1 110 ? 6.134 5.689 -2.991 1.00 97.12 110 PHE A CA 1
ATOM 891 C C . PHE A 1 110 ? 7.214 6.141 -3.961 1.00 97.12 110 PHE A C 1
ATOM 893 O O . PHE A 1 110 ? 6.990 7.028 -4.780 1.00 97.12 110 PHE A O 1
ATOM 900 N N . GLU A 1 111 ? 8.382 5.530 -3.879 1.00 96.44 111 GLU A N 1
ATOM 901 C CA . GLU A 1 111 ? 9.518 5.801 -4.749 1.00 96.44 111 GLU A CA 1
ATOM 902 C C . GLU A 1 111 ? 9.844 4.519 -5.509 1.00 96.44 111 GLU A C 1
ATOM 904 O O . GLU A 1 111 ? 10.047 3.463 -4.908 1.00 96.44 111 GLU A O 1
ATOM 909 N N . LEU A 1 112 ? 9.871 4.609 -6.836 1.00 95.81 112 LEU A N 1
ATOM 910 C CA . LEU A 1 112 ? 10.357 3.545 -7.697 1.00 95.81 112 LEU A CA 1
ATOM 911 C C . LEU A 1 112 ? 11.864 3.715 -7.835 1.00 95.81 112 LEU A C 1
ATOM 913 O O . LEU A 1 112 ? 12.325 4.668 -8.460 1.00 95.81 112 LEU A O 1
ATOM 917 N N . LEU A 1 113 ? 12.626 2.809 -7.240 1.00 94.00 113 LEU A N 1
ATOM 918 C CA . LEU A 1 113 ? 14.078 2.773 -7.347 1.00 94.00 113 LEU A CA 1
ATOM 919 C C . LEU A 1 113 ? 14.482 1.911 -8.539 1.00 94.00 113 LEU A C 1
ATOM 921 O O . LEU A 1 113 ? 13.814 0.920 -8.838 1.00 94.00 113 LEU A O 1
ATOM 925 N N . TYR A 1 114 ? 15.574 2.282 -9.202 1.00 91.44 114 TYR A N 1
ATOM 926 C CA . TYR A 1 114 ? 16.087 1.587 -10.376 1.00 91.44 114 TYR A CA 1
ATOM 927 C C . TYR A 1 114 ? 17.608 1.440 -10.341 1.00 91.44 114 TYR A C 1
ATOM 929 O O . TYR A 1 114 ? 18.344 2.392 -10.076 1.00 91.44 114 TYR A O 1
ATOM 937 N N . THR A 1 115 ? 18.086 0.261 -10.725 1.00 88.75 115 THR A N 1
ATOM 938 C CA . THR A 1 115 ? 19.505 0.010 -10.977 1.00 88.75 115 THR A CA 1
ATOM 939 C C . THR A 1 115 ? 19.658 -0.852 -12.231 1.00 88.75 115 THR A C 1
ATOM 941 O O . THR A 1 115 ? 18.999 -1.890 -12.344 1.00 88.75 115 THR A O 1
ATOM 944 N N . PRO A 1 116 ? 20.535 -0.483 -13.183 1.00 86.69 116 PRO A N 1
ATOM 945 C CA . PRO A 1 116 ? 20.776 -1.300 -14.369 1.00 86.69 116 PRO A CA 1
ATOM 946 C C . PRO A 1 116 ? 21.357 -2.671 -13.994 1.00 86.69 116 PRO A C 1
ATOM 948 O O . PRO A 1 116 ? 22.025 -2.827 -12.969 1.00 86.69 116 PRO A O 1
ATOM 951 N N . VAL A 1 117 ? 21.142 -3.681 -14.842 1.00 77.94 117 VAL A N 1
ATOM 952 C CA . VAL A 1 117 ? 21.753 -5.007 -14.649 1.00 77.94 117 VAL A CA 1
ATOM 953 C C . VAL A 1 117 ? 23.263 -4.905 -14.904 1.00 77.94 117 VAL A C 1
ATOM 955 O O . VAL A 1 117 ? 23.706 -4.964 -16.046 1.00 77.94 117 VAL A O 1
ATOM 958 N N . LEU A 1 118 ? 24.061 -4.738 -13.849 1.00 66.81 118 LEU A N 1
ATOM 959 C CA . LEU A 1 118 ? 25.518 -4.885 -13.912 1.00 66.81 118 LEU A CA 1
ATOM 960 C C . LEU A 1 118 ? 25.886 -6.365 -13.711 1.00 66.81 118 LEU A C 1
ATOM 962 O O . LEU A 1 118 ? 25.260 -7.058 -12.912 1.00 66.81 118 LEU A O 1
ATOM 966 N N . GLU A 1 119 ? 26.904 -6.859 -14.423 1.00 54.84 119 GLU A N 1
ATOM 967 C CA . GLU A 1 119 ? 27.322 -8.276 -14.388 1.00 54.84 119 GLU A CA 1
ATOM 968 C C . GLU A 1 119 ? 27.739 -8.753 -12.981 1.00 54.84 119 GLU A C 1
ATOM 970 O O . GLU A 1 119 ? 27.585 -9.930 -12.649 1.00 54.84 119 GLU A O 1
ATOM 975 N N . ASN A 1 120 ? 28.196 -7.839 -12.115 1.00 55.28 120 ASN A N 1
ATOM 976 C CA . ASN A 1 120 ? 28.538 -8.143 -10.727 1.00 55.28 120 ASN A CA 1
ATOM 977 C C . ASN A 1 120 ? 27.318 -8.017 -9.806 1.00 55.28 120 ASN A C 1
ATOM 979 O O . ASN A 1 120 ? 26.990 -6.945 -9.294 1.00 55.28 120 ASN A O 1
ATOM 983 N N . ARG A 1 121 ? 26.696 -9.167 -9.536 1.00 56.28 121 ARG A N 1
ATOM 984 C CA . ARG A 1 121 ? 25.554 -9.328 -8.624 1.00 56.28 121 ARG A CA 1
ATOM 985 C C . ARG A 1 121 ? 25.828 -8.799 -7.199 1.00 56.28 121 ARG A C 1
ATOM 987 O O . ARG A 1 121 ? 24.892 -8.422 -6.508 1.00 56.28 121 ARG A O 1
ATOM 994 N N . SER A 1 122 ? 27.093 -8.716 -6.772 1.00 56.78 122 SER A N 1
ATOM 995 C CA . SER A 1 122 ? 27.488 -8.393 -5.391 1.00 56.78 122 SER A CA 1
ATOM 996 C C . SER A 1 122 ? 27.162 -6.969 -4.918 1.00 56.78 122 SER A C 1
ATOM 998 O O . SER A 1 122 ? 27.100 -6.763 -3.713 1.00 56.78 122 SER A O 1
ATOM 1000 N N . ASN A 1 123 ? 26.928 -6.005 -5.822 1.00 55.47 123 ASN A N 1
ATOM 1001 C CA . ASN A 1 123 ? 26.804 -4.577 -5.469 1.00 55.47 123 ASN A CA 1
ATOM 1002 C C . ASN A 1 123 ? 25.406 -3.981 -5.727 1.00 55.47 123 ASN A C 1
ATOM 1004 O O . ASN A 1 123 ? 25.223 -2.774 -5.603 1.00 55.47 123 ASN A O 1
ATOM 1008 N N . ILE A 1 124 ? 24.412 -4.795 -6.107 1.00 59.34 124 ILE A N 1
ATOM 1009 C CA . ILE A 1 124 ? 23.058 -4.298 -6.427 1.00 59.34 124 ILE A CA 1
ATOM 1010 C C . ILE A 1 124 ? 22.411 -3.653 -5.191 1.00 59.34 124 ILE A C 1
ATOM 1012 O O . ILE A 1 124 ? 21.735 -2.636 -5.308 1.00 59.34 124 ILE A O 1
ATOM 1016 N N . GLN A 1 125 ? 22.672 -4.208 -4.003 1.00 57.75 125 GLN A N 1
ATOM 1017 C CA . GLN A 1 125 ? 22.075 -3.754 -2.745 1.00 57.75 125 GLN A CA 1
ATOM 1018 C C . GLN A 1 125 ? 22.541 -2.348 -2.328 1.00 57.75 125 GLN A C 1
ATOM 1020 O O . GLN A 1 125 ? 21.738 -1.588 -1.791 1.00 57.75 125 GLN A O 1
ATOM 1025 N N . ASP A 1 126 ? 23.799 -2.006 -2.626 1.00 56.91 126 ASP A N 1
ATOM 1026 C CA . ASP A 1 126 ? 24.426 -0.716 -2.297 1.00 56.91 126 ASP A CA 1
ATOM 1027 C C . ASP A 1 126 ? 24.215 0.346 -3.392 1.00 56.91 126 ASP A C 1
ATOM 1029 O O . ASP A 1 126 ? 24.612 1.494 -3.229 1.00 56.91 126 ASP A O 1
ATOM 1033 N N . CYS A 1 127 ? 23.642 -0.034 -4.541 1.00 54.00 127 CYS A N 1
ATOM 1034 C CA . CYS A 1 127 ? 23.484 0.836 -5.714 1.00 54.00 127 CYS A CA 1
ATOM 1035 C C . CYS A 1 127 ? 22.015 1.187 -6.009 1.00 54.00 127 CYS A C 1
ATOM 1037 O O . CYS A 1 127 ? 21.720 1.920 -6.960 1.00 54.00 127 CYS A O 1
ATOM 1039 N N . LEU A 1 128 ? 21.082 0.672 -5.204 1.00 64.75 128 LEU A N 1
ATOM 1040 C CA . LEU A 1 128 ? 19.648 0.903 -5.354 1.00 64.75 128 LEU A CA 1
ATOM 1041 C C . LEU A 1 128 ? 19.212 2.228 -4.710 1.00 64.75 128 LEU A C 1
ATOM 1043 O O . LEU A 1 128 ? 18.342 2.258 -3.844 1.00 64.75 128 LEU A O 1
ATOM 1047 N N . ASP A 1 129 ? 19.841 3.314 -5.161 1.00 65.50 129 ASP A N 1
ATOM 1048 C CA . ASP A 1 129 ? 19.619 4.677 -4.662 1.00 65.50 129 ASP A CA 1
ATOM 1049 C C . ASP A 1 129 ? 19.059 5.619 -5.740 1.00 65.50 129 ASP A C 1
ATOM 1051 O O . ASP A 1 129 ? 18.622 6.730 -5.431 1.00 65.50 129 ASP A O 1
ATOM 1055 N N . ASN A 1 130 ? 19.041 5.204 -7.014 1.00 84.38 130 ASN A N 1
ATOM 1056 C CA . ASN A 1 130 ? 18.498 6.052 -8.072 1.00 84.38 130 ASN A CA 1
ATOM 1057 C C . ASN A 1 130 ? 16.972 5.988 -8.056 1.00 84.38 130 ASN A C 1
ATOM 1059 O O . ASN A 1 130 ? 16.366 4.985 -8.437 1.00 84.38 130 ASN A O 1
ATOM 1063 N N . ILE A 1 131 ? 16.359 7.091 -7.647 1.00 91.75 131 ILE A N 1
ATOM 1064 C CA . ILE A 1 131 ? 14.918 7.294 -7.734 1.00 91.75 131 ILE A CA 1
ATOM 1065 C C . ILE A 1 131 ? 14.558 7.504 -9.208 1.00 91.75 131 ILE A C 1
ATOM 1067 O O . ILE A 1 131 ? 14.911 8.523 -9.799 1.00 91.75 131 ILE A O 1
ATOM 1071 N N . ALA A 1 132 ? 13.863 6.533 -9.796 1.00 92.44 132 ALA A N 1
ATOM 1072 C CA . ALA A 1 132 ? 13.329 6.618 -11.149 1.00 92.44 132 ALA A CA 1
ATOM 1073 C C . ALA A 1 132 ? 12.063 7.479 -11.184 1.00 92.44 132 ALA A C 1
ATOM 1075 O O . ALA A 1 132 ? 11.941 8.370 -12.022 1.00 92.44 132 ALA A O 1
ATOM 1076 N N . ALA A 1 133 ? 11.144 7.241 -10.245 1.00 95.00 133 ALA A N 1
ATOM 1077 C CA . ALA A 1 133 ? 9.877 7.956 -10.178 1.00 95.00 133 ALA A CA 1
ATOM 1078 C C . ALA A 1 133 ? 9.312 8.013 -8.756 1.00 95.00 133 ALA A C 1
ATOM 1080 O O . ALA A 1 133 ? 9.681 7.215 -7.895 1.00 95.00 133 ALA A O 1
ATOM 1081 N N . VAL A 1 134 ? 8.394 8.950 -8.510 1.00 96.12 134 VAL A N 1
ATOM 1082 C CA . VAL A 1 134 ? 7.774 9.165 -7.196 1.00 96.12 134 VAL A CA 1
ATOM 1083 C C . VAL A 1 134 ? 6.270 9.358 -7.343 1.00 96.12 134 VAL A C 1
ATOM 1085 O O . VAL A 1 134 ? 5.820 10.076 -8.231 1.00 96.12 134 VAL A O 1
ATOM 1088 N N . HIS A 1 135 ? 5.505 8.763 -6.434 1.00 96.19 135 HIS A N 1
ATOM 1089 C CA . HIS A 1 135 ? 4.076 8.993 -6.270 1.00 96.19 135 HIS A CA 1
ATOM 1090 C C . HIS A 1 135 ? 3.753 9.310 -4.807 1.00 96.19 135 HIS A C 1
ATOM 1092 O O . HIS A 1 135 ? 4.268 8.656 -3.903 1.00 96.19 135 HIS A O 1
ATOM 1098 N N . GLU A 1 136 ? 2.880 10.286 -4.553 1.00 95.31 136 GLU A N 1
ATOM 1099 C CA . GLU A 1 136 ? 2.464 10.659 -3.197 1.00 95.31 136 GLU A CA 1
ATOM 1100 C C . GLU A 1 136 ? 0.939 10.619 -3.049 1.00 95.31 136 GLU A C 1
ATOM 1102 O O . GLU A 1 136 ? 0.209 11.291 -3.777 1.00 95.31 136 GLU A O 1
ATOM 1107 N N . PHE A 1 137 ? 0.460 9.891 -2.039 1.00 90.56 137 PHE A N 1
ATOM 1108 C CA . PHE A 1 137 ? -0.916 9.982 -1.565 1.00 90.56 137 PHE A CA 1
ATOM 1109 C C . PHE A 1 137 ? -1.010 10.892 -0.356 1.00 90.56 137 PHE A C 1
ATOM 1111 O O . PHE A 1 137 ? -0.177 10.853 0.548 1.00 90.56 137 PHE A O 1
ATOM 1118 N N . ARG A 1 138 ? -2.112 11.635 -0.280 1.00 93.19 138 ARG A N 1
ATOM 1119 C CA . ARG A 1 138 ? -2.483 12.390 0.912 1.00 93.19 138 ARG A CA 1
ATOM 1120 C C . ARG A 1 138 ? -3.693 11.748 1.576 1.00 93.19 138 ARG A C 1
ATOM 1122 O O . ARG A 1 138 ? -4.812 11.880 1.086 1.00 93.19 138 ARG A O 1
ATOM 1129 N N . LEU A 1 139 ? -3.479 11.112 2.723 1.00 91.44 139 LEU A N 1
ATOM 1130 C CA . LEU A 1 139 ? -4.555 10.606 3.565 1.00 91.44 139 LEU A CA 1
ATOM 1131 C C . LEU A 1 139 ? -5.154 11.760 4.380 1.00 91.44 139 LEU A C 1
ATOM 1133 O O . LEU A 1 139 ? -4.446 12.386 5.179 1.00 91.44 139 LEU A O 1
ATOM 1137 N N . PRO A 1 140 ? -6.446 12.083 4.194 1.00 91.06 140 PRO A N 1
ATOM 1138 C CA . PRO A 1 140 ? -7.087 13.137 4.961 1.00 91.06 140 PRO A CA 1
ATOM 1139 C C . PRO A 1 140 ? -7.260 12.711 6.430 1.00 91.06 140 PRO A C 1
ATOM 1141 O O . PRO A 1 140 ? -7.421 11.523 6.702 1.00 91.06 140 PRO A O 1
ATOM 1144 N N . PRO A 1 141 ? -7.363 13.664 7.373 1.00 87.44 141 PRO A N 1
ATOM 1145 C CA . PRO A 1 141 ? -7.550 13.375 8.801 1.00 87.44 141 PRO A CA 1
ATOM 1146 C C . PRO A 1 141 ? -8.704 12.405 9.101 1.00 87.44 141 PRO A C 1
ATOM 1148 O O . PRO A 1 141 ? -8.616 11.566 9.989 1.00 87.44 141 PRO A O 1
ATOM 1151 N N . LYS A 1 142 ? -9.791 12.474 8.319 1.00 87.56 142 LYS A N 1
ATOM 1152 C CA . LYS A 1 142 ? -10.950 11.579 8.463 1.00 87.56 142 LYS A CA 1
ATOM 1153 C C . LYS A 1 142 ? -10.616 10.109 8.194 1.00 87.56 142 LYS A C 1
ATOM 1155 O O . LYS A 1 142 ? -11.206 9.250 8.833 1.00 87.56 142 LYS A O 1
ATOM 1160 N N . ALA A 1 143 ? -9.682 9.832 7.283 1.00 86.81 143 ALA A N 1
ATOM 1161 C CA . ALA A 1 143 ? -9.241 8.471 6.985 1.00 86.81 143 ALA A CA 1
ATOM 1162 C C . ALA A 1 143 ? -8.429 7.863 8.140 1.00 86.81 143 ALA A C 1
ATOM 1164 O O . ALA A 1 143 ? -8.389 6.649 8.296 1.00 86.81 143 ALA A O 1
ATOM 1165 N N . LEU A 1 144 ? -7.830 8.700 8.994 1.00 85.38 144 LEU A N 1
ATOM 1166 C CA . LEU A 1 144 ? -7.053 8.246 10.150 1.00 85.38 144 LEU A CA 1
ATOM 1167 C C . LEU A 1 144 ? -7.921 7.692 11.285 1.00 85.38 144 LEU A C 1
ATOM 1169 O O . LEU A 1 144 ? -7.414 7.032 12.185 1.00 85.38 144 LEU A O 1
ATOM 1173 N N . LEU A 1 145 ? -9.234 7.926 11.235 1.00 80.81 145 LEU A N 1
ATOM 1174 C CA . LEU A 1 145 ? -10.191 7.337 12.174 1.00 80.81 145 LEU A CA 1
ATOM 1175 C C . LEU A 1 145 ? -10.565 5.891 11.814 1.00 80.81 145 LEU A C 1
ATOM 1177 O O . LEU A 1 145 ? -11.241 5.233 12.600 1.00 80.81 145 LEU A O 1
ATOM 1181 N N . GLY A 1 146 ? -10.158 5.419 10.636 1.00 83.75 146 GLY A N 1
ATOM 1182 C CA . GLY A 1 146 ? -10.515 4.117 10.092 1.00 83.75 146 GLY A CA 1
ATOM 1183 C C . GLY A 1 146 ? -10.590 4.185 8.571 1.00 83.75 146 GLY A C 1
ATOM 1184 O O . GLY A 1 146 ? -11.418 4.915 8.023 1.00 83.75 146 GLY A O 1
ATOM 1185 N N . LEU A 1 147 ? -9.741 3.421 7.887 1.00 87.38 147 LEU A N 1
ATOM 1186 C CA . LEU A 1 147 ? -9.751 3.292 6.429 1.00 87.38 147 LEU A CA 1
ATOM 1187 C C . LEU A 1 147 ? -9.464 1.842 6.052 1.00 87.38 147 LEU A C 1
ATOM 1189 O O . LEU A 1 147 ? -8.623 1.198 6.666 1.00 87.38 147 LEU A O 1
ATOM 1193 N N . HIS A 1 148 ? -10.131 1.346 5.020 1.00 89.00 148 HIS A N 1
ATOM 1194 C CA . HIS A 1 148 ? -9.726 0.154 4.286 1.00 89.00 148 HIS A CA 1
ATOM 1195 C C . HIS A 1 148 ? -10.117 0.388 2.831 1.00 89.00 148 HIS A C 1
ATOM 1197 O O . HIS A 1 148 ? -11.304 0.409 2.500 1.00 89.00 148 HIS A O 1
ATOM 1203 N N . THR A 1 149 ? -9.159 0.730 1.976 1.00 90.06 149 THR A N 1
ATOM 1204 C CA . THR A 1 149 ? -9.466 1.163 0.607 1.00 90.06 149 THR A CA 1
ATOM 1205 C C . THR A 1 149 ? -8.342 0.798 -0.347 1.00 90.06 149 THR A C 1
ATOM 1207 O O . THR A 1 149 ? -7.165 0.932 -0.015 1.00 90.06 149 THR A O 1
ATOM 1210 N N . TYR A 1 150 ? -8.732 0.352 -1.540 1.00 93.81 150 TYR A N 1
ATOM 1211 C CA . TYR A 1 150 ? -7.835 0.133 -2.666 1.00 93.81 150 TYR A CA 1
ATOM 1212 C C . TYR A 1 150 ? -7.341 1.476 -3.230 1.00 93.81 150 TYR A C 1
ATOM 1214 O O . TYR A 1 150 ? -8.139 2.346 -3.586 1.00 93.81 150 TYR A O 1
ATOM 1222 N N . CYS A 1 151 ? -6.022 1.637 -3.292 1.00 93.56 151 CYS A N 1
ATOM 1223 C CA . CYS A 1 151 ? -5.309 2.863 -3.643 1.00 93.56 151 CYS A CA 1
ATOM 1224 C C . CYS A 1 151 ? -4.205 2.545 -4.672 1.00 93.56 151 CYS A C 1
ATOM 1226 O O . CYS A 1 151 ? -3.045 2.404 -4.284 1.00 93.56 151 CYS A O 1
ATOM 1228 N N . PRO A 1 152 ? -4.529 2.424 -5.973 1.00 94.38 152 PRO A N 1
ATOM 1229 C CA . PRO A 1 152 ? -3.556 2.033 -6.990 1.00 94.38 152 PRO A CA 1
ATOM 1230 C C . PRO A 1 152 ? -2.494 3.112 -7.209 1.00 94.38 152 PRO A C 1
ATOM 1232 O O . PRO A 1 152 ? -2.826 4.275 -7.458 1.00 94.38 152 PRO A O 1
ATOM 1235 N N . VAL A 1 153 ? -1.218 2.729 -7.181 1.00 96.38 153 VAL A N 1
ATOM 1236 C CA . VAL A 1 153 ? -0.102 3.654 -7.431 1.00 96.38 153 VAL A CA 1
ATOM 1237 C C . VAL A 1 153 ? 0.275 3.635 -8.903 1.00 96.38 153 VAL A C 1
ATOM 1239 O O . VAL A 1 153 ? 0.616 2.591 -9.451 1.00 96.38 153 VAL A O 1
ATOM 1242 N N . HIS A 1 154 ? 0.274 4.818 -9.512 1.00 94.50 154 HIS A N 1
ATOM 1243 C CA . HIS A 1 154 ? 0.829 5.063 -10.839 1.00 94.50 154 HIS A CA 1
ATOM 1244 C C . HIS A 1 154 ? 1.874 6.165 -10.726 1.00 94.50 154 HIS A C 1
ATOM 1246 O O . HIS A 1 154 ? 1.615 7.182 -10.085 1.00 94.50 154 HIS A O 1
ATOM 1252 N N . PHE A 1 155 ? 3.039 5.991 -11.337 1.00 93.56 155 PHE A N 1
ATOM 1253 C CA . PHE A 1 155 ? 4.136 6.941 -11.176 1.00 93.56 155 PHE A CA 1
ATOM 1254 C C . PHE A 1 155 ? 4.004 8.148 -12.112 1.00 93.56 155 PHE A C 1
ATOM 1256 O O . PHE A 1 155 ? 3.460 9.179 -11.722 1.00 93.56 155 PHE A O 1
ATOM 1263 N N . ASP A 1 156 ? 4.475 8.029 -13.351 1.00 91.56 156 ASP A N 1
ATOM 1264 C CA . ASP A 1 156 ? 4.417 9.103 -14.340 1.00 91.56 156 ASP A CA 1
ATOM 1265 C C . ASP A 1 156 ? 4.287 8.543 -15.767 1.00 91.56 156 ASP A C 1
ATOM 1267 O O . ASP A 1 156 ? 4.234 7.332 -15.983 1.00 91.56 156 ASP A O 1
ATOM 1271 N N . ALA A 1 157 ? 4.207 9.436 -16.757 1.00 88.31 157 ALA A N 1
ATOM 1272 C CA . ALA A 1 157 ? 4.033 9.063 -18.160 1.00 88.31 157 ALA A CA 1
ATOM 1273 C C . ALA A 1 157 ? 5.233 8.306 -18.767 1.00 88.31 157 ALA A C 1
ATOM 1275 O O . ALA A 1 157 ? 5.070 7.657 -19.798 1.00 88.31 157 ALA A O 1
ATOM 1276 N N . PHE A 1 158 ? 6.419 8.390 -18.158 1.00 88.44 158 PHE A N 1
ATOM 1277 C CA . PHE A 1 158 ? 7.634 7.692 -18.588 1.00 88.44 158 PHE A CA 1
ATOM 1278 C C . PHE A 1 158 ? 7.872 6.386 -17.814 1.00 88.44 158 PHE A C 1
ATOM 1280 O O . PHE A 1 158 ? 8.683 5.563 -18.231 1.00 88.44 158 PHE A O 1
ATOM 1287 N N . HIS A 1 159 ? 7.141 6.171 -16.722 1.00 92.25 159 HIS A N 1
ATOM 1288 C CA . HIS A 1 159 ? 7.176 4.974 -15.892 1.00 92.25 159 HIS A CA 1
ATOM 1289 C C . HIS A 1 159 ? 5.770 4.380 -15.799 1.00 92.25 159 HIS A C 1
ATOM 1291 O O . HIS A 1 159 ? 5.137 4.393 -14.739 1.00 92.25 159 HIS A O 1
ATOM 1297 N N . ALA A 1 160 ? 5.274 3.880 -16.937 1.00 92.62 160 ALA A N 1
ATOM 1298 C CA . ALA A 1 160 ? 3.947 3.288 -17.061 1.00 92.62 160 ALA A CA 1
ATOM 1299 C C . ALA A 1 160 ? 3.868 1.972 -16.272 1.00 92.62 160 ALA A C 1
ATOM 1301 O O . ALA A 1 160 ? 4.133 0.878 -16.774 1.00 92.62 160 ALA A O 1
ATOM 1302 N N . VAL A 1 161 ? 3.519 2.114 -15.001 1.00 94.19 161 VAL A N 1
ATOM 1303 C CA . VAL A 1 161 ? 3.428 1.058 -14.002 1.00 94.19 161 VAL A CA 1
ATOM 1304 C C . VAL A 1 161 ? 2.149 1.269 -13.209 1.00 94.19 161 VAL A C 1
ATOM 1306 O O . VAL A 1 161 ? 1.792 2.407 -12.896 1.00 94.19 161 VAL A O 1
ATOM 1309 N N . LEU A 1 162 ? 1.499 0.168 -12.855 1.00 95.50 162 LEU A N 1
ATOM 1310 C CA . LEU A 1 162 ? 0.433 0.134 -11.863 1.00 95.50 162 LEU A CA 1
ATOM 1311 C C . LEU A 1 162 ? 0.883 -0.760 -10.705 1.00 95.50 162 LEU A C 1
ATOM 1313 O O . LEU A 1 162 ? 1.274 -1.902 -10.922 1.00 95.50 162 LEU A O 1
ATOM 1317 N N . VAL A 1 163 ? 0.823 -0.257 -9.476 1.00 96.50 163 VAL A N 1
ATOM 1318 C CA . VAL A 1 163 ? 1.009 -1.081 -8.276 1.00 96.50 163 VAL A CA 1
ATOM 1319 C C . VAL A 1 163 ? -0.328 -1.218 -7.568 1.00 96.50 163 VAL A C 1
ATOM 1321 O O . VAL A 1 163 ? -0.918 -0.219 -7.144 1.00 96.50 163 VAL A O 1
ATOM 1324 N N . ASP A 1 164 ? -0.785 -2.457 -7.429 1.00 95.50 164 ASP A N 1
ATOM 1325 C CA . ASP A 1 164 ? -2.011 -2.793 -6.720 1.00 95.50 164 ASP A CA 1
ATOM 1326 C C . ASP A 1 164 ? -1.767 -2.737 -5.221 1.00 95.50 164 ASP A C 1
ATOM 1328 O O . ASP A 1 164 ? -1.030 -3.555 -4.662 1.00 95.50 164 ASP A O 1
ATOM 1332 N N . ILE A 1 165 ? -2.390 -1.753 -4.572 1.00 96.00 165 ILE A N 1
ATOM 1333 C CA . ILE A 1 165 ? -2.192 -1.488 -3.153 1.00 96.00 165 ILE A CA 1
ATOM 1334 C C . ILE A 1 165 ? -3.528 -1.315 -2.443 1.00 96.00 165 ILE A C 1
ATOM 1336 O O . ILE A 1 165 ? -4.412 -0.609 -2.927 1.00 96.00 165 ILE A O 1
ATOM 1340 N N . THR A 1 166 ? -3.637 -1.888 -1.248 1.00 95.75 166 THR A N 1
ATOM 1341 C CA . THR A 1 166 ? -4.722 -1.608 -0.303 1.00 95.75 166 THR A CA 1
ATOM 1342 C C . THR A 1 166 ? -4.149 -0.942 0.941 1.00 95.75 166 THR A C 1
ATOM 1344 O O . THR A 1 166 ? -3.173 -1.414 1.520 1.00 95.75 166 THR A O 1
ATOM 1347 N N . VAL A 1 167 ? -4.750 0.169 1.368 1.00 94.88 167 VAL A N 1
ATOM 1348 C CA . VAL A 1 167 ? -4.347 0.885 2.583 1.00 94.88 167 VAL A CA 1
ATOM 1349 C C . VAL A 1 167 ? -5.388 0.658 3.665 1.00 94.88 167 VAL A C 1
ATOM 1351 O O . VAL A 1 167 ? -6.573 0.943 3.477 1.00 94.88 167 VAL A O 1
ATOM 1354 N N . HIS A 1 168 ? -4.925 0.181 4.814 1.00 93.88 168 HIS A N 1
ATOM 1355 C CA . HIS A 1 168 ? -5.720 0.007 6.013 1.00 93.88 168 HIS A CA 1
ATOM 1356 C C . HIS A 1 168 ? -5.188 0.895 7.140 1.00 93.88 168 HIS A C 1
ATOM 1358 O O . HIS A 1 168 ? -4.008 0.844 7.469 1.00 93.88 168 HIS A O 1
ATOM 1364 N N . VAL A 1 169 ? -6.050 1.716 7.737 1.00 91.62 169 VAL A N 1
ATOM 1365 C CA . VAL A 1 169 ? -5.681 2.623 8.829 1.00 91.62 169 VAL A CA 1
ATOM 1366 C C . VAL A 1 169 ? -6.491 2.286 10.066 1.00 91.62 169 VAL A C 1
ATOM 1368 O O . VAL A 1 169 ? -7.718 2.237 10.006 1.00 91.62 169 VAL A O 1
ATOM 1371 N N . SER A 1 170 ? -5.790 2.113 11.182 1.00 87.44 170 SER A N 1
ATOM 1372 C CA . SER A 1 170 ? -6.352 1.840 12.498 1.00 87.44 170 SER A CA 1
ATOM 1373 C C . SER A 1 170 ? -5.823 2.833 13.532 1.00 87.44 170 SER A C 1
ATOM 1375 O O . SER A 1 170 ? -4.633 3.144 13.583 1.00 87.44 170 SER A O 1
ATOM 1377 N N . LEU A 1 171 ? -6.710 3.333 14.390 1.00 86.62 171 LEU A N 1
ATOM 1378 C CA . LEU A 1 171 ? -6.351 4.180 15.525 1.00 86.62 171 LEU A CA 1
ATOM 1379 C C . LEU A 1 171 ? -6.058 3.288 16.738 1.00 86.62 171 LEU A C 1
ATOM 1381 O O . LEU A 1 171 ? -6.985 2.802 17.379 1.00 86.62 171 LEU A O 1
ATOM 1385 N N . LEU A 1 172 ? -4.779 3.087 17.062 1.00 80.31 172 LEU A N 1
ATOM 1386 C CA . LEU A 1 172 ? -4.355 2.221 18.170 1.00 80.31 172 LEU A CA 1
ATOM 1387 C C . LEU A 1 172 ? -4.581 2.869 19.536 1.00 80.31 172 LEU A C 1
ATOM 1389 O O . LEU A 1 172 ? -5.000 2.226 20.495 1.00 80.31 172 LEU A O 1
ATOM 1393 N N . ARG A 1 173 ? -4.272 4.163 19.650 1.00 77.25 173 ARG A N 1
ATOM 1394 C CA . ARG A 1 173 ? -4.436 4.906 20.900 1.00 77.25 173 ARG A CA 1
ATOM 1395 C C . ARG A 1 173 ? -4.778 6.344 20.597 1.00 77.25 173 ARG A C 1
ATOM 1397 O O . ARG A 1 173 ? -4.075 7.002 19.845 1.00 77.25 173 ARG A O 1
ATOM 1404 N N . ASN A 1 174 ? -5.808 6.862 21.250 1.00 64.19 174 ASN A N 1
ATOM 1405 C CA . ASN A 1 174 ? -6.155 8.271 21.165 1.00 64.19 174 ASN A CA 1
ATOM 1406 C C . ASN A 1 174 ? -5.843 8.948 22.504 1.00 64.19 174 ASN A C 1
ATOM 1408 O O . ASN A 1 174 ? -6.551 8.696 23.485 1.00 64.19 174 ASN A O 1
ATOM 1412 N N . ALA A 1 175 ? -4.817 9.802 22.597 1.00 53.81 175 ALA A N 1
ATOM 1413 C CA . ALA A 1 175 ? -4.636 10.633 23.790 1.00 53.81 175 ALA A CA 1
ATOM 1414 C C . ALA A 1 175 ? -5.597 11.826 23.759 1.00 53.81 175 ALA A C 1
ATOM 1416 O O . ALA A 1 175 ? -5.181 12.979 23.756 1.00 53.81 175 ALA A O 1
ATOM 1417 N N . VAL A 1 176 ? -6.908 11.570 23.764 1.00 45.62 176 VAL A N 1
ATOM 1418 C CA . VAL A 1 176 ? -7.878 12.616 24.096 1.00 45.62 176 VAL A CA 1
ATOM 1419 C C . VAL A 1 176 ? -7.824 12.836 25.609 1.00 45.62 176 VAL A C 1
ATOM 1421 O O . VAL A 1 176 ? -8.472 12.133 26.391 1.00 45.62 176 VAL A O 1
ATOM 1424 N N . TYR A 1 177 ? -7.062 13.844 26.042 1.00 38.34 177 TYR A N 1
ATOM 1425 C CA . TYR A 1 177 ? -7.500 14.647 27.176 1.00 38.34 177 TYR A CA 1
ATOM 1426 C C . TYR A 1 177 ? -8.836 15.270 26.783 1.00 38.34 177 TYR A C 1
ATOM 1428 O O . TYR A 1 177 ? -8.953 15.993 25.797 1.00 38.34 177 TYR A O 1
ATOM 1436 N N . THR A 1 178 ? -9.860 14.916 27.543 1.00 38.84 178 THR A N 1
ATOM 1437 C CA . THR A 1 178 ? -11.234 15.382 27.419 1.00 38.84 178 THR A CA 1
ATOM 1438 C C . THR A 1 178 ? -11.285 16.910 27.413 1.00 38.84 178 THR A C 1
ATOM 1440 O O . THR A 1 178 ? -11.263 17.526 28.478 1.00 38.84 178 THR A O 1
ATOM 1443 N N . SER A 1 179 ? -11.409 17.550 26.249 1.00 35.16 179 SER A N 1
ATOM 1444 C CA . SER A 1 179 ? -11.914 18.922 26.201 1.00 35.16 179 SER A CA 1
ATOM 1445 C C . SER A 1 179 ? -13.431 18.858 26.374 1.00 35.16 179 SER A C 1
ATOM 1447 O O . SER A 1 179 ? -14.195 18.918 25.412 1.00 35.16 179 SER A O 1
ATOM 1449 N N . SER A 1 180 ? -13.883 18.689 27.618 1.00 36.91 180 SER A N 1
ATOM 1450 C CA . SER A 1 180 ? -15.227 19.139 27.959 1.00 36.91 180 SER A CA 1
ATOM 1451 C C . SER A 1 180 ? -15.217 20.648 27.753 1.00 36.91 180 SER A C 1
ATOM 1453 O O . SER A 1 180 ? -14.473 21.365 28.424 1.00 36.91 180 SER A O 1
ATOM 1455 N N . GLN A 1 181 ? -15.962 21.116 26.756 1.00 34.94 181 GLN A N 1
ATOM 1456 C CA . GLN A 1 181 ? -16.203 22.530 26.524 1.00 34.94 181 GLN A CA 1
ATOM 1457 C C . GLN A 1 181 ? -16.958 23.049 27.755 1.00 34.94 181 GLN A C 1
ATOM 1459 O O . GLN A 1 181 ? -18.180 22.954 27.853 1.00 34.94 181 GLN A O 1
ATOM 1464 N N . LYS A 1 182 ? -16.218 23.516 28.763 1.00 33.09 182 LYS A N 1
ATOM 1465 C CA . LYS A 1 182 ? -16.811 24.101 29.959 1.00 33.09 182 LYS A CA 1
ATOM 1466 C C . LYS A 1 182 ? -17.277 25.499 29.570 1.00 33.09 182 LYS A C 1
ATOM 1468 O O . LYS A 1 182 ? -16.479 26.429 29.490 1.00 33.09 182 LYS A O 1
ATOM 1473 N N . VAL A 1 183 ? -18.571 25.622 29.284 1.00 34.03 183 VAL A N 1
ATOM 1474 C CA . VAL A 1 183 ? -19.261 26.915 29.277 1.00 34.03 183 VAL A CA 1
ATOM 1475 C C . VAL A 1 183 ? -18.955 27.597 30.620 1.00 34.03 183 VAL A C 1
ATOM 1477 O O . VAL A 1 183 ? -19.063 26.935 31.659 1.00 34.03 183 VAL A O 1
ATOM 1480 N N . PRO A 1 184 ? -18.538 28.876 30.651 1.00 34.66 184 PRO A N 1
ATOM 1481 C CA . PRO A 1 184 ? -18.228 29.538 31.905 1.00 34.66 184 PRO A CA 1
ATOM 1482 C C . PRO A 1 184 ? -19.540 29.852 32.623 1.00 34.66 184 PRO A C 1
ATOM 1484 O O . PRO A 1 184 ? -20.307 30.720 32.217 1.00 34.66 184 PRO A O 1
ATOM 1487 N N . SER A 1 185 ? -19.819 29.143 33.705 1.00 30.81 185 SER A N 1
ATOM 1488 C CA . SER A 1 185 ? -20.772 29.581 34.722 1.00 30.81 185 SER A CA 1
ATOM 1489 C C . SER A 1 185 ? -20.170 29.211 36.069 1.00 30.81 185 SER A C 1
ATOM 1491 O O . SER A 1 185 ? -19.711 28.087 36.271 1.00 30.81 185 SER A O 1
ATOM 1493 N N . GLY A 1 186 ? -19.987 30.240 36.893 1.00 28.47 186 GLY A N 1
ATOM 1494 C CA . GLY A 1 186 ? -19.022 30.254 37.984 1.00 28.47 186 GLY A CA 1
ATOM 1495 C C . GLY A 1 186 ? -19.434 29.477 39.232 1.00 28.47 186 GLY A C 1
ATOM 1496 O O . GLY A 1 186 ? -20.594 29.116 39.375 1.00 28.47 186 GLY A O 1
ATOM 1497 N N . LEU A 1 187 ? -18.438 29.335 40.125 1.00 31.28 187 LEU A N 1
ATOM 1498 C CA . LEU A 1 187 ? -18.512 29.037 41.570 1.00 31.28 187 LEU A CA 1
ATOM 1499 C C . LEU A 1 187 ? -19.203 27.691 41.900 1.00 31.28 187 LEU A C 1
ATOM 1501 O O . LEU A 1 187 ? -20.340 27.447 41.547 1.00 31.28 187 LEU A O 1
ATOM 1505 N N . THR A 1 188 ? -18.617 26.711 42.585 1.00 26.45 188 THR A N 1
ATOM 1506 C CA . THR A 1 188 ? -17.737 26.726 43.760 1.00 26.45 188 THR A CA 1
ATOM 1507 C C . THR A 1 188 ? -17.210 25.293 43.969 1.00 26.45 188 THR A C 1
ATOM 1509 O O . THR A 1 188 ? -17.715 24.347 43.367 1.00 26.45 188 THR A O 1
ATOM 1512 N N . ALA A 1 189 ? -16.185 25.141 44.806 1.00 37.84 189 ALA A N 1
ATOM 1513 C CA . ALA A 1 189 ? -15.481 23.898 45.118 1.00 37.84 189 ALA A CA 1
ATOM 1514 C C . ALA A 1 189 ? -16.370 22.723 45.581 1.00 37.84 189 ALA A C 1
ATOM 1516 O O . ALA A 1 189 ? -17.271 22.911 46.392 1.00 37.84 189 ALA A O 1
ATOM 1517 N N . ASN A 1 190 ? -16.047 21.512 45.110 1.00 27.27 190 ASN A N 1
ATOM 1518 C CA . ASN A 1 190 ? -15.830 20.314 45.935 1.00 27.27 190 ASN A CA 1
ATOM 1519 C C . ASN A 1 190 ? -15.309 19.161 45.064 1.00 27.27 190 ASN A C 1
ATOM 1521 O O . ASN A 1 190 ? -15.771 18.953 43.943 1.00 27.27 190 ASN A O 1
ATOM 1525 N N . GLY A 1 191 ? -14.292 18.466 45.577 1.00 38.44 191 GLY A N 1
ATOM 1526 C CA . GLY A 1 191 ? -13.602 17.380 44.894 1.00 38.44 191 GLY A CA 1
ATOM 1527 C C . GLY A 1 191 ? -14.483 16.153 44.689 1.00 38.44 191 GLY A C 1
ATOM 1528 O O . GLY A 1 191 ? -15.249 15.770 45.569 1.00 38.44 191 GLY A O 1
ATOM 1529 N N . TYR A 1 192 ? -14.336 15.536 43.522 1.00 30.31 192 TYR A N 1
ATOM 1530 C CA . TYR A 1 192 ? -14.635 14.132 43.279 1.00 30.31 192 TYR A CA 1
ATOM 1531 C C . TYR A 1 192 ? -13.873 13.692 42.026 1.00 30.31 192 TYR A C 1
ATOM 1533 O O . TYR A 1 192 ? -13.865 14.390 41.009 1.00 30.31 192 TYR A O 1
ATOM 1541 N N . ASP A 1 193 ? -13.207 12.545 42.137 1.00 35.25 193 ASP A N 1
ATOM 1542 C CA . ASP A 1 193 ? -12.641 11.790 41.025 1.00 35.25 193 ASP A CA 1
ATOM 1543 C C . ASP A 1 193 ? -13.693 11.625 39.926 1.00 35.25 193 ASP A C 1
ATOM 1545 O O . ASP A 1 193 ? -14.714 10.957 40.108 1.00 35.25 193 ASP A O 1
ATOM 1549 N N . VAL A 1 194 ? -13.447 12.219 38.759 1.00 34.97 194 VAL A N 1
ATOM 1550 C CA . VAL A 1 194 ? -14.252 11.941 37.569 1.00 34.97 194 VAL A CA 1
ATOM 1551 C C . VAL A 1 194 ? -13.660 10.702 36.909 1.00 34.97 194 VAL A C 1
ATOM 1553 O O . VAL A 1 194 ? -12.911 10.782 35.935 1.00 34.97 194 VAL A O 1
ATOM 1556 N N . VAL A 1 195 ? -14.001 9.538 37.465 1.00 40.97 195 VAL A N 1
ATOM 1557 C CA . VAL A 1 195 ? -13.886 8.258 36.762 1.00 40.97 195 VAL A CA 1
ATOM 1558 C C . VAL A 1 195 ? -14.682 8.395 35.467 1.00 40.97 195 VAL A C 1
ATOM 1560 O O . VAL A 1 195 ? -15.896 8.615 35.463 1.00 40.97 195 VAL A O 1
ATOM 1563 N N . ARG A 1 196 ? -13.956 8.341 34.352 1.00 45.34 196 ARG A N 1
ATOM 1564 C CA . ARG A 1 196 ? -14.485 8.395 32.992 1.00 45.34 196 ARG A CA 1
ATOM 1565 C C . ARG A 1 196 ? -15.473 7.244 32.817 1.00 45.34 196 ARG A C 1
ATOM 1567 O O . ARG A 1 196 ? -15.070 6.100 32.672 1.00 45.34 196 ARG A O 1
ATOM 1574 N N . LYS A 1 197 ? -16.767 7.555 32.829 1.00 42.56 197 LYS A N 1
ATOM 1575 C CA . LYS A 1 197 ? -17.828 6.581 32.579 1.00 42.56 197 LYS A CA 1
ATOM 1576 C C . LYS A 1 197 ? -17.813 6.252 31.086 1.00 42.56 197 LYS A C 1
ATOM 1578 O O . LYS A 1 197 ? -18.390 6.987 30.283 1.00 42.56 197 LYS A O 1
ATOM 1583 N N . HIS A 1 198 ? -17.085 5.207 30.696 1.00 55.34 198 HIS A N 1
ATOM 1584 C CA . HIS A 1 198 ? -17.297 4.602 29.390 1.00 55.34 198 HIS A CA 1
ATOM 1585 C C . HIS A 1 198 ? -18.771 4.197 29.315 1.00 55.34 198 HIS A C 1
ATOM 1587 O O . HIS A 1 198 ? -19.344 3.690 30.280 1.00 55.34 198 HIS A O 1
ATOM 1593 N N . ASP A 1 199 ? -19.435 4.508 28.203 1.00 68.62 199 ASP A N 1
ATOM 1594 C CA . ASP A 1 199 ? -20.829 4.119 28.042 1.00 68.62 199 ASP A CA 1
ATOM 1595 C C . ASP A 1 199 ? -20.865 2.607 27.823 1.00 68.62 199 ASP A C 1
ATOM 1597 O O . ASP A 1 199 ? -20.728 2.121 26.698 1.00 68.62 199 ASP A O 1
ATOM 1601 N N . LYS A 1 200 ? -20.985 1.861 28.926 1.00 72.94 200 LYS A N 1
ATOM 1602 C CA . LYS A 1 200 ? -21.043 0.399 28.947 1.00 72.94 200 LYS A CA 1
ATOM 1603 C C . LYS A 1 200 ? -22.064 -0.132 27.939 1.00 72.94 200 LYS A C 1
ATOM 1605 O O . LYS A 1 200 ? -21.840 -1.173 27.335 1.00 72.94 200 LYS A O 1
ATOM 1610 N N . SER A 1 201 ? -23.144 0.615 27.687 1.00 74.00 201 SER A N 1
ATOM 1611 C CA . SER A 1 201 ? -24.141 0.264 26.675 1.00 74.00 201 SER A CA 1
ATOM 1612 C C . SER A 1 201 ? -23.567 0.250 25.255 1.00 74.00 201 SER A C 1
ATOM 1614 O O . SER A 1 201 ? -23.908 -0.634 24.477 1.00 74.00 201 SER A O 1
ATOM 1616 N N . LYS A 1 202 ? -22.694 1.202 24.904 1.00 76.12 202 LYS A N 1
ATOM 1617 C CA . LYS A 1 202 ? -22.042 1.254 23.584 1.00 76.12 202 LYS A CA 1
ATOM 1618 C C . LYS A 1 202 ? -21.009 0.147 23.418 1.00 76.12 202 LYS A C 1
ATOM 1620 O O . LYS A 1 202 ? -20.908 -0.421 22.339 1.00 76.12 202 LYS A O 1
ATOM 1625 N N . GLN A 1 203 ? -20.269 -0.175 24.479 1.00 72.12 203 GLN A N 1
ATOM 1626 C CA . GLN A 1 203 ? -19.315 -1.290 24.467 1.00 72.12 203 GLN A CA 1
ATOM 1627 C C . GLN A 1 203 ? -20.027 -2.633 24.291 1.00 72.12 203 GLN A C 1
ATOM 1629 O O . GLN A 1 203 ? -19.613 -3.433 23.461 1.00 72.12 203 GLN A O 1
ATOM 1634 N N . VAL A 1 204 ? -21.124 -2.856 25.020 1.00 73.75 204 VAL A N 1
ATOM 1635 C CA . VAL A 1 204 ? -21.947 -4.065 24.871 1.00 73.75 204 VAL A CA 1
ATOM 1636 C C . VAL A 1 204 ? -22.505 -4.171 23.452 1.00 73.75 204 VAL A C 1
ATOM 1638 O O . VAL A 1 204 ? -22.373 -5.221 22.834 1.00 73.75 204 VAL A O 1
ATOM 1641 N N . MET A 1 205 ? -23.041 -3.077 22.904 1.00 77.44 205 MET A N 1
ATOM 1642 C CA . MET A 1 205 ? -23.553 -3.047 21.531 1.00 77.44 205 MET A CA 1
ATOM 1643 C C . MET A 1 205 ? -22.461 -3.350 20.494 1.00 77.44 205 MET A C 1
ATOM 1645 O O . MET A 1 205 ? -22.714 -4.073 19.537 1.00 77.44 205 MET A O 1
ATOM 1649 N N . LEU A 1 206 ? -21.242 -2.835 20.694 1.00 76.56 206 LEU A N 1
ATOM 1650 C CA . LEU A 1 206 ? -20.104 -3.118 19.818 1.00 76.56 206 LEU A CA 1
ATOM 1651 C C . LEU A 1 206 ? -19.698 -4.595 19.876 1.00 76.56 206 LEU A C 1
ATOM 1653 O O . LEU A 1 206 ? -19.535 -5.214 18.831 1.00 76.56 206 LEU A O 1
ATOM 1657 N N . VAL A 1 207 ? -19.574 -5.169 21.077 1.00 74.88 207 VAL A N 1
ATOM 1658 C CA . VAL A 1 207 ? -19.257 -6.597 21.244 1.00 74.88 207 VAL A CA 1
ATOM 1659 C C . VAL A 1 207 ? -20.339 -7.466 20.606 1.00 74.88 207 VAL A C 1
ATOM 1661 O O . VAL A 1 207 ? -20.018 -8.415 19.903 1.00 74.88 207 VAL A O 1
ATOM 1664 N N . GLN A 1 208 ? -21.614 -7.115 20.778 1.00 77.88 208 GLN A N 1
ATOM 1665 C CA . GLN A 1 208 ? -22.722 -7.841 20.163 1.00 77.88 208 GLN A CA 1
ATOM 1666 C C . GLN A 1 208 ? -22.691 -7.762 18.629 1.00 77.88 208 GLN A C 1
ATOM 1668 O O . GLN A 1 208 ? -22.895 -8.773 17.958 1.00 77.88 208 GLN A O 1
ATOM 1673 N N . ALA A 1 209 ? -22.407 -6.585 18.066 1.00 77.44 209 ALA A N 1
ATOM 1674 C CA . ALA A 1 209 ? -22.268 -6.413 16.622 1.00 77.44 209 ALA A CA 1
ATOM 1675 C C . ALA A 1 209 ? -21.092 -7.229 16.062 1.00 77.44 209 ALA A C 1
ATOM 1677 O O . ALA A 1 209 ? -21.230 -7.866 15.021 1.00 77.44 209 ALA A O 1
ATOM 1678 N N . LEU A 1 210 ? -19.960 -7.251 16.772 1.00 76.75 210 LEU A N 1
ATOM 1679 C CA . LEU A 1 210 ? -18.790 -8.049 16.407 1.00 76.75 210 LEU A CA 1
ATOM 1680 C C . LEU A 1 210 ? -19.076 -9.553 16.473 1.00 76.75 210 LEU A C 1
ATOM 1682 O O . LEU A 1 210 ? -18.731 -10.268 15.541 1.00 76.75 210 LEU A O 1
ATOM 1686 N N . LEU A 1 211 ? -19.761 -10.023 17.519 1.00 76.88 211 LEU A N 1
ATOM 1687 C CA . LEU A 1 211 ? -20.185 -11.422 17.625 1.00 76.88 211 LEU A CA 1
ATOM 1688 C C . LEU A 1 211 ? -21.111 -11.819 16.477 1.00 76.88 211 LEU A C 1
ATOM 1690 O O . LEU A 1 211 ? -20.872 -12.830 15.825 1.00 76.88 211 LEU A O 1
ATOM 1694 N N . SER A 1 212 ? -22.094 -10.971 16.167 1.00 77.69 212 SER A N 1
ATOM 1695 C CA . SER A 1 212 ? -23.001 -11.193 15.035 1.00 77.69 212 SER A CA 1
ATOM 1696 C C . SER A 1 212 ? -22.226 -11.274 13.712 1.00 77.69 212 SER A C 1
ATOM 1698 O O . SER A 1 212 ? -22.511 -12.117 12.868 1.00 77.69 212 SER A O 1
ATOM 1700 N N . ALA A 1 213 ? -21.209 -10.426 13.527 1.00 77.88 213 ALA A N 1
ATOM 1701 C CA . ALA A 1 213 ? -20.352 -10.468 12.345 1.00 77.88 213 ALA A CA 1
ATOM 1702 C C . ALA A 1 213 ? -19.495 -11.747 12.284 1.00 77.88 213 ALA A C 1
ATOM 1704 O O . ALA A 1 213 ? -19.381 -12.343 11.214 1.00 77.88 213 ALA A O 1
ATOM 1705 N N . CYS A 1 214 ? -18.931 -12.199 13.410 1.00 74.75 214 CYS A N 1
ATOM 1706 C CA . CYS A 1 214 ? -18.188 -13.461 13.499 1.00 74.75 214 CYS A CA 1
ATOM 1707 C C . CYS A 1 214 ? -19.071 -14.675 13.179 1.00 74.75 214 CYS A C 1
ATOM 1709 O O . CYS A 1 214 ? -18.619 -15.594 12.496 1.00 74.75 214 CYS A O 1
ATOM 1711 N N . GLU A 1 215 ? -20.324 -14.682 13.636 1.00 78.56 215 GLU A N 1
ATOM 1712 C CA . GLU A 1 215 ? -21.296 -15.734 13.321 1.00 78.56 215 GLU A CA 1
ATOM 1713 C C . GLU A 1 215 ? -21.598 -15.785 11.824 1.00 78.56 215 GLU A C 1
ATOM 1715 O O . GLU A 1 215 ? -21.482 -16.852 11.219 1.00 78.56 215 GLU A O 1
ATOM 1720 N N . ILE A 1 216 ? -21.892 -14.630 11.213 1.00 83.12 216 ILE A N 1
ATOM 1721 C CA . ILE A 1 216 ? -22.120 -14.521 9.766 1.00 83.12 216 ILE A CA 1
ATOM 1722 C C . ILE A 1 216 ? -20.889 -15.013 8.997 1.00 83.12 216 ILE A C 1
ATOM 1724 O O . ILE A 1 216 ? -21.015 -15.845 8.104 1.00 83.12 216 ILE A O 1
ATOM 1728 N N . LEU A 1 217 ? -19.686 -14.561 9.367 1.00 81.44 217 LEU A N 1
ATOM 1729 C CA . LEU A 1 217 ? 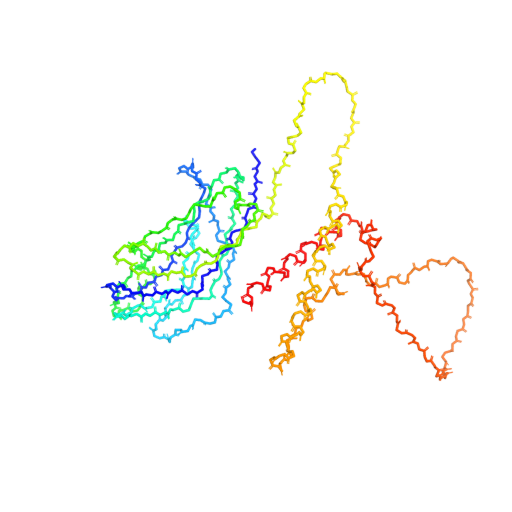-18.441 -14.996 8.727 1.00 81.44 217 LEU A CA 1
ATOM 1730 C C . LEU A 1 217 ? -18.245 -16.514 8.843 1.00 81.44 217 LEU A C 1
ATOM 1732 O O . LEU A 1 217 ? -17.905 -17.176 7.867 1.00 81.44 217 LEU A O 1
ATOM 1736 N N . THR A 1 218 ? -18.493 -17.075 10.024 1.00 80.38 218 THR A N 1
ATOM 1737 C CA . THR A 1 218 ? -18.391 -18.517 10.276 1.00 80.38 218 THR A CA 1
ATOM 1738 C C . THR A 1 218 ? -19.395 -19.303 9.432 1.00 80.38 218 THR A C 1
ATOM 1740 O O . THR A 1 218 ? -19.078 -20.386 8.938 1.00 80.38 218 THR A O 1
ATOM 1743 N N . GLU A 1 219 ? -20.608 -18.780 9.255 1.00 84.56 219 GLU A N 1
ATOM 1744 C CA . GLU A 1 219 ? -21.624 -19.377 8.392 1.00 84.56 219 GLU A CA 1
ATOM 1745 C C . GLU A 1 219 ? -21.199 -19.350 6.917 1.00 84.56 219 GLU A C 1
ATOM 1747 O O . GLU A 1 219 ? -21.270 -20.378 6.239 1.00 84.56 219 GLU A O 1
ATOM 1752 N N . GLU A 1 220 ? -20.698 -18.217 6.428 1.00 84.50 220 GLU A N 1
ATOM 1753 C CA . GLU A 1 220 ? -20.232 -18.081 5.045 1.00 84.50 220 GLU A CA 1
ATOM 1754 C C . GLU A 1 220 ? -19.008 -18.963 4.761 1.00 84.50 220 GLU A C 1
ATOM 1756 O O . GLU A 1 220 ? -18.962 -19.638 3.732 1.00 84.50 220 GLU A O 1
ATOM 1761 N N . LEU A 1 221 ? -18.064 -19.075 5.701 1.00 82.19 221 LEU A N 1
ATOM 1762 C CA . LEU A 1 221 ? -16.932 -20.002 5.586 1.00 82.19 221 LEU A CA 1
ATOM 1763 C C . LEU A 1 221 ? -17.387 -21.466 5.540 1.00 82.19 221 LEU A C 1
ATOM 1765 O O . LEU A 1 221 ? -16.841 -22.257 4.771 1.00 82.19 221 LEU A O 1
ATOM 1769 N N . LYS A 1 222 ? -18.423 -21.842 6.303 1.00 83.62 222 LYS A N 1
ATOM 1770 C CA . LYS A 1 222 ? -19.021 -23.185 6.213 1.00 83.62 222 LYS A CA 1
ATOM 1771 C C . LYS A 1 222 ? -19.656 -23.429 4.844 1.00 83.62 222 LYS A C 1
ATOM 1773 O O . LYS A 1 222 ? -19.463 -24.506 4.283 1.00 83.62 222 LYS A O 1
ATOM 1778 N N . LYS A 1 223 ? -20.382 -22.450 4.291 1.00 87.31 223 LYS A N 1
ATOM 1779 C CA . LYS A 1 223 ? -20.961 -22.542 2.937 1.00 87.31 223 LYS A CA 1
ATOM 1780 C C . LYS A 1 223 ? -19.869 -22.680 1.876 1.00 87.31 223 LYS A C 1
ATOM 1782 O O . LYS A 1 223 ? -19.995 -23.511 0.981 1.00 87.31 223 LYS A O 1
ATOM 1787 N N . LEU A 1 224 ? -18.784 -21.918 2.001 1.00 85.62 224 LEU A N 1
ATOM 1788 C CA . LEU A 1 224 ? -17.642 -21.978 1.092 1.00 85.62 224 LEU A CA 1
ATOM 1789 C C . LEU A 1 224 ? -16.934 -23.339 1.155 1.00 85.62 224 LEU A C 1
ATOM 1791 O O . LEU A 1 224 ? -16.706 -23.958 0.121 1.00 85.62 224 LEU A O 1
ATOM 1795 N N .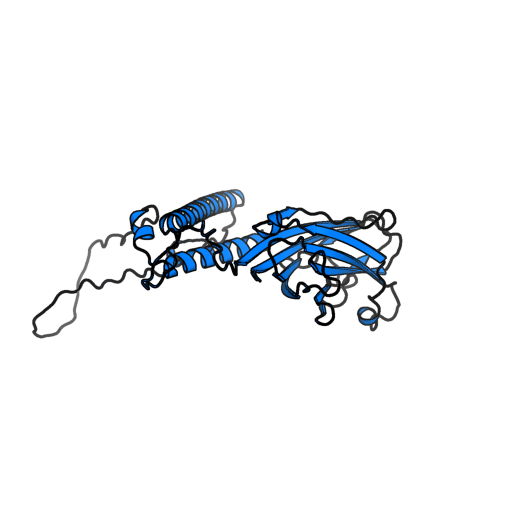 SER A 1 225 ? -16.667 -23.840 2.363 1.00 84.38 225 SER A N 1
ATOM 1796 C CA . SER A 1 225 ? -16.113 -25.180 2.614 1.00 84.38 225 SER A CA 1
ATOM 1797 C C . SER A 1 225 ? -16.953 -26.277 1.945 1.00 84.38 225 SER A C 1
ATOM 1799 O O . SER A 1 225 ? -16.428 -27.134 1.233 1.00 84.38 225 SER A O 1
ATOM 1801 N N . GLN A 1 226 ? -18.283 -26.196 2.071 1.00 88.31 226 GLN A N 1
ATOM 1802 C CA . GLN A 1 226 ? -19.205 -27.111 1.390 1.00 88.31 226 GLN A CA 1
ATOM 1803 C C . GLN A 1 226 ? -19.160 -26.976 -0.137 1.00 88.31 226 GLN A C 1
ATOM 1805 O O . GLN A 1 226 ? -19.222 -27.983 -0.836 1.00 88.31 226 GLN A O 1
ATOM 1810 N N . ALA A 1 227 ? -19.048 -25.756 -0.667 1.00 87.31 227 ALA A N 1
ATOM 1811 C CA . ALA A 1 227 ? -18.991 -25.518 -2.108 1.00 87.31 227 ALA A CA 1
ATOM 1812 C C . ALA A 1 227 ? -17.684 -26.029 -2.741 1.00 87.31 227 ALA A C 1
ATOM 1814 O O . ALA A 1 227 ? -17.705 -26.551 -3.855 1.00 87.31 227 ALA A O 1
ATOM 1815 N N . ILE A 1 228 ? -16.562 -25.899 -2.029 1.00 86.19 228 ILE A N 1
ATOM 1816 C CA . ILE A 1 228 ? -15.229 -26.315 -2.490 1.00 86.19 228 ILE A CA 1
ATOM 1817 C C . ILE A 1 228 ? -14.972 -27.810 -2.199 1.00 86.19 228 ILE A C 1
ATOM 1819 O O . ILE A 1 228 ? -14.093 -28.412 -2.808 1.00 86.19 228 ILE A O 1
ATOM 1823 N N . ASN A 1 229 ? -15.786 -28.450 -1.346 1.00 83.81 229 ASN A N 1
ATOM 1824 C CA . ASN A 1 229 ? -15.583 -29.812 -0.823 1.00 83.81 229 ASN A CA 1
ATOM 1825 C C . ASN A 1 229 ? -14.244 -29.998 -0.086 1.00 83.81 229 ASN A C 1
ATOM 1827 O O . ASN A 1 229 ? -13.742 -31.119 0.018 1.00 83.81 229 ASN A O 1
ATOM 1831 N N . GLU A 1 230 ? -13.687 -28.919 0.462 1.00 81.88 230 GLU A N 1
ATOM 1832 C CA . GLU A 1 230 ? -12.477 -28.950 1.279 1.00 81.88 230 GLU A CA 1
ATOM 1833 C C . GLU A 1 230 ? -12.757 -28.376 2.674 1.00 81.88 230 GLU A C 1
ATOM 1835 O O . GLU A 1 230 ? -13.403 -27.332 2.793 1.00 81.88 230 GLU A O 1
ATOM 1840 N N . PRO A 1 231 ? -12.288 -29.036 3.750 1.00 76.38 231 PRO A N 1
ATOM 1841 C CA . PRO A 1 231 ? -12.509 -28.563 5.106 1.00 76.38 231 PRO A CA 1
ATOM 1842 C C . PRO A 1 231 ? -11.646 -27.329 5.395 1.00 76.38 231 PRO A C 1
ATOM 1844 O O . PRO A 1 231 ? -10.438 -27.433 5.586 1.00 76.38 231 PRO A O 1
ATOM 1847 N N . ILE A 1 232 ? -12.284 -26.164 5.483 1.00 77.19 232 ILE A N 1
ATOM 1848 C CA . ILE A 1 232 ? -11.665 -24.948 6.026 1.00 77.19 232 ILE A CA 1
ATOM 1849 C C . ILE A 1 232 ? -11.595 -25.084 7.554 1.00 77.19 232 ILE A C 1
ATOM 1851 O O . ILE A 1 232 ? -12.604 -25.405 8.187 1.00 77.19 232 ILE A O 1
ATOM 1855 N N . ASP A 1 233 ? -10.424 -24.860 8.157 1.00 72.44 233 ASP A N 1
ATOM 1856 C CA . ASP A 1 233 ? -10.282 -24.833 9.617 1.00 72.44 233 ASP A CA 1
ATOM 1857 C C . ASP A 1 233 ? -10.831 -23.509 10.175 1.00 72.44 233 ASP A C 1
ATOM 1859 O O . ASP A 1 233 ? -10.354 -22.432 9.831 1.00 72.44 233 ASP A O 1
ATOM 1863 N N . ILE A 1 234 ? -11.867 -23.585 11.016 1.00 69.94 234 ILE A N 1
ATOM 1864 C CA . ILE A 1 234 ? -12.596 -22.422 11.567 1.00 69.94 234 ILE A CA 1
ATOM 1865 C C . ILE A 1 234 ? -12.381 -22.305 13.089 1.00 69.94 234 ILE A C 1
ATOM 1867 O O . ILE A 1 234 ? -13.017 -21.497 13.769 1.00 69.94 234 ILE A O 1
ATOM 1871 N N . ARG A 1 235 ? -11.490 -23.124 13.667 1.00 65.69 235 ARG A N 1
ATOM 1872 C CA . ARG A 1 235 ? -11.287 -23.192 15.124 1.00 65.69 235 ARG A CA 1
ATOM 1873 C C . ARG A 1 235 ? -10.838 -21.858 15.715 1.00 65.69 235 ARG A C 1
ATOM 1875 O O . ARG A 1 235 ? -11.351 -21.470 16.757 1.00 65.69 235 ARG A O 1
ATOM 1882 N N . GLU A 1 236 ? -9.984 -21.116 15.013 1.00 60.16 236 GLU A N 1
ATOM 1883 C CA . GLU A 1 236 ? -9.480 -19.816 15.478 1.00 60.16 236 GLU A CA 1
ATOM 1884 C C . GLU A 1 236 ? -10.545 -18.707 15.490 1.00 60.16 236 GLU A C 1
ATOM 1886 O O . GLU A 1 236 ? -10.424 -17.753 16.251 1.00 60.16 236 GLU A O 1
ATOM 1891 N N . ILE A 1 237 ? -11.610 -18.839 14.693 1.00 62.78 237 ILE A N 1
ATOM 1892 C CA . ILE A 1 237 ? -12.668 -17.822 14.536 1.00 62.78 237 ILE A CA 1
ATOM 1893 C C . ILE A 1 237 ? -13.845 -18.101 15.492 1.00 62.78 237 ILE A C 1
ATOM 1895 O O . ILE A 1 237 ? -14.742 -17.274 15.657 1.00 62.78 237 ILE A O 1
ATOM 1899 N N . THR A 1 238 ? -13.860 -19.264 16.156 1.00 59.59 238 THR A N 1
ATOM 1900 C CA . THR A 1 238 ? -15.000 -19.690 16.974 1.00 59.59 238 THR A CA 1
ATOM 1901 C C . THR A 1 238 ? -15.010 -18.960 18.331 1.00 59.59 238 THR A C 1
ATOM 1903 O O . THR A 1 238 ? -14.097 -19.143 19.138 1.00 59.59 238 THR A O 1
ATOM 1906 N N . PRO A 1 239 ? -16.064 -18.187 18.658 1.00 55.44 239 PRO A N 1
ATOM 1907 C CA . PRO A 1 239 ? -16.093 -17.332 19.850 1.00 55.44 239 PRO A CA 1
ATOM 1908 C C . PRO A 1 239 ? -16.151 -18.086 21.195 1.00 55.44 239 PRO A C 1
ATOM 1910 O O . PRO A 1 239 ? -15.948 -17.478 22.246 1.00 55.44 239 PRO A O 1
ATOM 1913 N N . ASN A 1 240 ? -16.394 -19.403 21.204 1.00 52.53 240 ASN A N 1
ATOM 1914 C CA . ASN A 1 240 ? -16.579 -20.179 22.440 1.00 52.53 240 ASN A CA 1
ATOM 1915 C C . ASN A 1 240 ? -15.309 -20.294 23.302 1.00 52.53 240 ASN A C 1
ATOM 1917 O O . ASN A 1 240 ? -15.415 -20.358 24.526 1.00 52.53 240 ASN A O 1
ATOM 1921 N N . GLU A 1 241 ? -14.115 -20.266 22.705 1.00 50.38 241 GLU A N 1
ATOM 1922 C CA . GLU A 1 241 ? -12.844 -20.251 23.456 1.00 50.38 241 GLU A CA 1
ATOM 1923 C C . GLU A 1 241 ? -12.411 -18.824 23.851 1.00 50.38 241 GLU A C 1
ATOM 1925 O O . GLU A 1 241 ? -11.579 -18.627 24.738 1.00 50.38 241 GLU A O 1
ATOM 1930 N N . LEU A 1 242 ? -13.038 -17.812 23.244 1.00 46.12 242 LEU A N 1
ATOM 1931 C CA . LEU A 1 242 ? -12.625 -16.408 23.249 1.00 46.12 242 LEU A CA 1
ATOM 1932 C C . LEU A 1 242 ? -12.874 -15.686 24.581 1.00 46.12 242 LEU A C 1
ATOM 1934 O O . LEU A 1 242 ? -12.199 -14.712 24.913 1.00 46.12 242 LEU A O 1
ATOM 1938 N N . PHE A 1 243 ? -13.856 -16.146 25.361 1.00 46.72 243 PHE A N 1
ATOM 1939 C CA . PHE A 1 243 ? -14.299 -15.440 26.567 1.00 46.72 243 PHE A CA 1
ATOM 1940 C C . PHE A 1 243 ? -13.667 -15.933 27.869 1.00 46.72 243 PHE A C 1
ATOM 1942 O O . PHE A 1 243 ? -13.910 -15.322 28.913 1.00 46.72 243 PHE A O 1
ATOM 1949 N N . GLY A 1 244 ? -12.866 -17.006 27.849 1.00 40.97 244 GLY A N 1
ATOM 1950 C CA . GLY A 1 244 ? -12.213 -17.531 29.057 1.00 40.97 244 GLY A CA 1
ATOM 1951 C C . GLY A 1 244 ? -13.178 -17.764 30.231 1.00 40.97 244 GLY A C 1
ATOM 1952 O O . GLY A 1 244 ? -12.784 -17.677 31.394 1.00 40.97 244 GLY A O 1
ATOM 1953 N N . LEU A 1 245 ? -14.461 -18.000 29.942 1.00 38.91 245 LEU A N 1
ATOM 1954 C CA . LEU A 1 245 ? -15.463 -18.352 30.935 1.00 38.91 245 LEU A CA 1
ATOM 1955 C C . LEU A 1 245 ? -15.496 -19.872 31.018 1.00 38.91 245 LEU A C 1
ATOM 1957 O O . LEU A 1 245 ? -16.423 -20.519 30.542 1.00 38.91 245 LEU A O 1
ATOM 1961 N N . THR A 1 246 ? -14.470 -20.453 31.639 1.00 30.03 246 THR A N 1
ATOM 1962 C CA . THR A 1 246 ? -14.629 -21.783 32.225 1.00 30.03 246 THR A CA 1
ATOM 1963 C C . THR A 1 246 ? -15.872 -21.722 33.119 1.00 30.03 246 THR A C 1
ATOM 1965 O O . THR A 1 246 ? -16.008 -20.745 33.869 1.00 30.03 246 THR A O 1
ATOM 1968 N N . PRO A 1 247 ? -16.791 -22.702 33.074 1.00 32.09 247 PRO A N 1
ATOM 1969 C CA . PRO A 1 247 ? -17.893 -22.750 34.021 1.00 32.09 247 PRO A CA 1
ATOM 1970 C C . PRO A 1 247 ? -17.273 -22.887 35.412 1.00 32.09 247 PRO A C 1
ATOM 1972 O O . PRO A 1 247 ? -16.817 -23.959 35.797 1.00 32.09 247 PRO A O 1
ATOM 1975 N N . SER A 1 248 ? -17.162 -21.780 36.147 1.00 27.48 248 SER A N 1
ATOM 1976 C CA . SER A 1 248 ? -16.722 -21.812 37.536 1.00 27.48 248 SER A CA 1
ATOM 1977 C C . SER A 1 248 ? -17.844 -22.462 38.330 1.00 27.48 248 SER A C 1
ATOM 1979 O O . SER A 1 248 ? -18.806 -21.812 38.737 1.00 27.48 248 SER A O 1
ATOM 1981 N N . SER A 1 249 ? -17.753 -23.777 38.495 1.00 28.31 249 SER A N 1
ATOM 1982 C CA . SER A 1 249 ? -18.570 -24.552 39.415 1.00 28.31 249 SER A CA 1
ATOM 1983 C C . SER A 1 249 ? -18.125 -24.262 40.850 1.00 28.31 249 SER A C 1
ATOM 1985 O O . SER A 1 249 ? -17.528 -25.107 41.509 1.00 28.31 249 SER A O 1
ATOM 1987 N N . HIS A 1 250 ? -18.387 -23.054 41.337 1.00 23.50 250 HIS A N 1
ATOM 1988 C CA . HIS A 1 250 ? -18.290 -22.747 42.759 1.00 23.50 250 HIS A CA 1
ATOM 1989 C C . HIS A 1 250 ? -19.527 -21.961 43.183 1.00 23.50 250 HIS A C 1
ATOM 1991 O O . HIS A 1 250 ? -19.529 -20.735 43.263 1.00 23.50 250 HIS A O 1
ATOM 1997 N N . LEU A 1 251 ? -20.604 -22.709 43.431 1.00 29.22 251 LEU A N 1
ATOM 1998 C CA . LEU A 1 251 ? -21.644 -22.285 44.354 1.00 29.22 251 LEU A CA 1
ATOM 1999 C C . LEU A 1 251 ? -21.168 -22.677 45.756 1.00 29.22 251 LEU A C 1
ATOM 2001 O O . LEU A 1 251 ? -20.943 -23.853 46.035 1.00 29.22 251 LEU A O 1
ATOM 2005 N N . GLU A 1 252 ? -20.969 -21.676 46.606 1.00 26.66 252 GLU A N 1
ATOM 2006 C CA . GLU A 1 252 ? -20.718 -21.844 48.034 1.00 26.66 252 GLU A CA 1
ATOM 2007 C C . GLU A 1 252 ? -21.841 -22.664 48.682 1.00 26.66 252 GLU A C 1
ATOM 2009 O O . GLU A 1 252 ? -23.025 -22.418 48.457 1.00 26.66 252 GLU A O 1
ATOM 2014 N N . THR A 1 253 ? -21.482 -23.613 49.540 1.00 24.84 253 THR A N 1
ATOM 2015 C CA . THR A 1 253 ? -22.369 -24.054 50.620 1.00 24.84 253 THR A CA 1
ATOM 2016 C C . THR A 1 253 ? -21.528 -24.331 51.856 1.00 24.84 253 THR A C 1
ATOM 2018 O O . THR A 1 253 ? -20.536 -25.056 51.802 1.00 24.84 253 THR A O 1
ATOM 2021 N N . ALA A 1 254 ? -21.909 -23.673 52.945 1.00 24.23 254 ALA A N 1
ATOM 2022 C CA . ALA A 1 254 ? -21.294 -23.783 54.252 1.00 24.23 254 ALA A CA 1
ATOM 2023 C C . ALA A 1 254 ? -21.786 -25.029 55.014 1.00 24.23 254 ALA A C 1
ATOM 2025 O O . ALA A 1 254 ? -22.966 -25.371 54.965 1.00 24.23 254 ALA A O 1
ATOM 2026 N N . ASP A 1 255 ? -20.829 -25.588 55.757 1.00 23.52 255 ASP A N 1
ATOM 2027 C CA . ASP A 1 255 ? -20.879 -26.336 57.019 1.00 23.52 255 ASP A CA 1
ATOM 2028 C C . ASP A 1 255 ? -21.236 -27.839 57.135 1.00 23.52 255 ASP A C 1
ATOM 2030 O O . ASP A 1 255 ? -22.299 -28.322 56.756 1.00 23.52 255 ASP A O 1
ATOM 2034 N N . ALA A 1 256 ? -20.310 -28.482 57.875 1.00 25.22 256 ALA A N 1
ATOM 2035 C CA . ALA A 1 256 ? -20.391 -29.642 58.778 1.00 25.22 256 ALA A CA 1
ATOM 2036 C C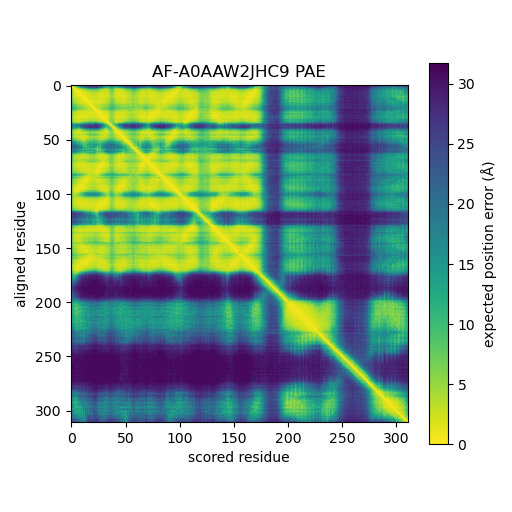 . ALA A 1 256 ? -20.134 -31.078 58.249 1.00 25.22 256 ALA A C 1
ATOM 2038 O O . ALA A 1 256 ? -21.036 -31.820 57.884 1.00 25.22 256 ALA A O 1
ATOM 2039 N N . GLU A 1 257 ? -18.847 -31.458 58.321 1.00 23.28 257 GLU A N 1
ATOM 2040 C CA . GLU A 1 257 ? -18.267 -32.656 58.975 1.00 23.28 257 GLU A CA 1
ATOM 2041 C C . GLU A 1 257 ? -18.955 -34.048 58.902 1.00 23.28 257 GLU A C 1
ATOM 2043 O O . GLU A 1 257 ? -20.004 -34.282 59.490 1.00 23.28 257 GLU A O 1
ATOM 2048 N N . VAL A 1 258 ? -18.231 -35.030 58.325 1.00 23.08 258 VAL A N 1
ATOM 2049 C CA . VAL A 1 258 ? -17.724 -36.285 58.955 1.00 23.08 258 VAL A CA 1
ATOM 2050 C C . VAL A 1 258 ? -17.620 -37.457 57.950 1.00 23.08 258 VAL A C 1
ATOM 2052 O O . VAL A 1 258 ? -18.608 -37.984 57.459 1.00 23.08 258 VAL A O 1
ATOM 2055 N N . SER A 1 259 ? -16.370 -37.913 57.773 1.00 23.11 259 SER A N 1
ATOM 2056 C CA . SER A 1 259 ? -15.879 -39.298 57.599 1.00 23.11 259 SER A CA 1
ATOM 2057 C C . SER A 1 259 ? -16.368 -40.206 56.451 1.00 23.11 259 SER A C 1
ATOM 2059 O O . SER A 1 259 ? -17.482 -40.712 56.446 1.00 23.11 259 SER A O 1
ATOM 2061 N N . GLY A 1 260 ? -15.392 -40.647 55.642 1.00 22.00 260 GLY A N 1
ATOM 2062 C CA . GLY A 1 260 ? -15.113 -42.087 55.554 1.00 22.00 260 GLY A CA 1
ATOM 2063 C C . GLY A 1 260 ? -15.493 -42.842 54.273 1.00 22.00 260 GLY A C 1
ATOM 2064 O O . GLY A 1 260 ? -16.491 -43.539 54.251 1.00 22.00 260 GLY A O 1
ATOM 2065 N N . LYS A 1 261 ? -14.541 -42.875 53.326 1.00 22.06 261 LYS A N 1
ATOM 2066 C CA . LYS A 1 261 ? -14.008 -44.086 52.654 1.00 22.06 261 LYS A CA 1
ATOM 2067 C C . LYS A 1 261 ? -14.921 -44.905 51.698 1.00 22.06 261 LYS A C 1
ATOM 2069 O O . LYS A 1 261 ? -15.991 -45.369 52.052 1.00 22.06 261 LYS A O 1
ATOM 2074 N N . VAL A 1 262 ? -14.289 -45.288 50.577 1.00 23.64 262 VAL A N 1
ATOM 2075 C CA . VAL A 1 262 ? -14.491 -46.503 49.744 1.00 23.64 262 VAL A CA 1
ATOM 2076 C C . VAL A 1 262 ? -15.168 -46.323 48.371 1.00 23.64 262 VAL A C 1
ATOM 2078 O O . VAL A 1 262 ? -16.378 -46.332 48.202 1.00 23.64 262 VAL A O 1
ATOM 2081 N N . LEU A 1 263 ? -14.278 -46.276 47.376 1.00 25.09 263 LEU A N 1
ATOM 2082 C CA . LEU A 1 263 ? -14.330 -46.860 46.032 1.00 25.09 263 LEU A CA 1
ATOM 2083 C C . LEU A 1 263 ? -15.229 -48.112 45.886 1.00 25.09 263 LEU A C 1
ATOM 2085 O O . LEU A 1 263 ? -14.926 -49.139 46.485 1.00 25.09 263 LEU A O 1
ATOM 2089 N N . SER A 1 264 ? -16.220 -48.094 44.985 1.00 21.47 264 SER A N 1
ATOM 2090 C CA . SER A 1 264 ? -16.355 -49.040 43.848 1.00 21.47 264 SER A CA 1
ATOM 2091 C C . SER A 1 264 ? -17.772 -49.065 43.241 1.00 21.47 264 SER A C 1
ATOM 2093 O O . SER A 1 264 ? -18.728 -49.250 43.974 1.00 21.47 264 SER A O 1
ATOM 2095 N N . LYS A 1 265 ? -17.829 -48.961 41.894 1.00 23.27 265 LYS A N 1
ATOM 2096 C CA . LYS A 1 265 ? -18.803 -49.531 40.919 1.00 23.27 265 LYS A CA 1
ATOM 2097 C C . LYS A 1 265 ? -20.304 -49.216 41.158 1.00 23.27 265 LYS A C 1
ATOM 2099 O O . LYS A 1 265 ? -20.826 -49.453 42.229 1.00 23.27 265 LYS A O 1
ATOM 2104 N N . LEU A 1 266 ? -21.108 -48.783 40.182 1.00 21.52 266 LEU A N 1
ATOM 2105 C CA . LEU A 1 266 ? -21.474 -49.519 38.967 1.00 21.52 266 LEU A CA 1
ATOM 2106 C C . LEU A 1 266 ? -22.524 -48.688 38.166 1.00 21.52 266 LEU A C 1
ATOM 2108 O O . LEU A 1 266 ? -23.464 -48.201 38.777 1.00 21.52 266 LEU A O 1
ATOM 2112 N N . HIS A 1 267 ? -22.382 -48.644 36.833 1.00 22.53 267 HIS A N 1
ATOM 2113 C CA . HIS A 1 267 ? -23.424 -48.562 35.782 1.00 22.53 267 HIS A CA 1
ATOM 2114 C C . HIS A 1 267 ? -24.365 -47.346 35.588 1.00 22.53 267 HIS A C 1
ATOM 2116 O O . HIS A 1 267 ? -25.040 -46.880 36.495 1.00 22.53 267 HIS A O 1
ATOM 2122 N N . ASP A 1 268 ? -24.460 -46.992 34.296 1.00 23.69 268 ASP A N 1
ATOM 2123 C CA . ASP A 1 268 ? -25.616 -46.522 33.518 1.00 23.69 268 ASP A CA 1
ATOM 2124 C C . ASP A 1 268 ? -26.459 -45.351 34.037 1.00 23.69 268 ASP A C 1
ATOM 2126 O O . ASP A 1 268 ? -27.325 -45.513 34.890 1.00 23.69 268 ASP A O 1
ATOM 2130 N N . ALA A 1 269 ? -26.316 -44.199 33.374 1.00 23.14 269 ALA A N 1
ATOM 2131 C CA . ALA A 1 269 ? -27.373 -43.567 32.572 1.00 23.14 269 ALA A CA 1
ATOM 2132 C C . ALA A 1 269 ? -27.045 -42.086 32.319 1.00 23.14 269 ALA A C 1
ATOM 2134 O O . ALA A 1 269 ? -26.863 -41.321 33.255 1.00 23.14 269 ALA A O 1
ATOM 2135 N N . SER A 1 270 ? -27.069 -41.690 31.041 1.00 36.00 270 SER A N 1
ATOM 2136 C CA . SER A 1 270 ? -27.495 -40.363 30.571 1.00 36.00 270 SER A CA 1
ATOM 2137 C C . SER A 1 270 ? -27.029 -39.148 31.393 1.00 36.00 270 SER A C 1
ATOM 2139 O O . SER A 1 270 ? -27.780 -38.645 32.231 1.00 36.00 270 SER A O 1
ATOM 2141 N N . GLU A 1 271 ? -25.893 -38.552 31.030 1.00 23.64 271 GLU A N 1
ATOM 2142 C CA . GLU A 1 271 ? -25.596 -37.173 31.427 1.00 23.64 271 GLU A CA 1
ATOM 2143 C C . GLU A 1 271 ? -25.704 -36.224 30.234 1.00 23.64 271 GLU A C 1
ATOM 2145 O O . GLU A 1 271 ? -24.998 -36.313 29.231 1.00 23.64 271 GLU A O 1
ATOM 2150 N N . LYS A 1 272 ? -26.703 -35.351 30.370 1.00 24.86 272 LYS A N 1
ATOM 2151 C CA . LYS A 1 272 ? -27.066 -34.234 29.508 1.00 24.86 272 LYS A CA 1
ATOM 2152 C C . LYS A 1 272 ? -25.840 -33.405 29.133 1.00 24.86 272 LYS A C 1
ATOM 2154 O O . LYS A 1 272 ? -25.044 -33.055 30.000 1.00 24.86 272 LYS A O 1
ATOM 2159 N N . ALA A 1 273 ? -25.784 -33.010 27.863 1.00 23.64 273 ALA A N 1
ATOM 2160 C CA . ALA A 1 273 ? -24.920 -31.944 27.382 1.00 23.64 273 ALA A CA 1
ATOM 2161 C C . ALA A 1 273 ? -25.053 -30.716 28.301 1.00 23.64 273 ALA A C 1
ATOM 2163 O O . ALA A 1 273 ? -26.123 -30.112 28.414 1.00 23.64 273 ALA A O 1
ATOM 2164 N N . ILE A 1 274 ? -23.969 -30.416 29.013 1.00 25.05 274 ILE A N 1
ATOM 2165 C CA . ILE A 1 274 ? -23.818 -29.218 29.833 1.00 25.05 274 ILE A CA 1
ATOM 2166 C C . ILE A 1 274 ? -23.821 -28.021 28.880 1.00 25.05 274 ILE A C 1
ATOM 2168 O O . ILE A 1 274 ? -23.145 -28.033 27.854 1.00 25.05 274 ILE A O 1
ATOM 2172 N N . GLY A 1 275 ? -24.671 -27.051 29.214 1.00 28.59 275 GLY A N 1
ATOM 2173 C CA . GLY A 1 275 ? -25.215 -26.048 28.309 1.00 28.59 275 GLY A CA 1
ATOM 2174 C C . GLY A 1 275 ? -24.191 -25.230 27.530 1.00 28.59 275 GLY A C 1
ATOM 2175 O O . GLY A 1 275 ? -23.260 -24.651 28.087 1.00 28.59 275 GLY A O 1
ATOM 2176 N N . GLU A 1 276 ? -24.464 -25.144 26.234 1.00 30.31 276 GLU A N 1
ATOM 2177 C CA . GLU A 1 276 ? -23.999 -24.109 25.323 1.00 30.31 276 GLU A CA 1
ATOM 2178 C C . GLU A 1 276 ? -24.357 -22.738 25.924 1.00 30.31 276 GLU A C 1
ATOM 2180 O O . GLU A 1 276 ? -25.523 -22.447 26.207 1.00 30.31 276 GLU A O 1
ATOM 2185 N N . VAL A 1 277 ? -23.342 -21.926 26.235 1.00 40.97 277 VAL A N 1
ATOM 2186 C CA . VAL A 1 277 ? -23.554 -20.570 26.749 1.00 40.97 277 VAL A CA 1
ATOM 2187 C C . VAL A 1 277 ? -24.011 -19.718 25.578 1.00 40.97 277 VAL A C 1
ATOM 2189 O O . VAL A 1 277 ? -23.222 -19.353 24.715 1.00 40.97 277 VAL A O 1
ATOM 2192 N N . ASP A 1 278 ? -25.305 -19.425 25.557 1.00 41.62 278 ASP A N 1
ATOM 2193 C CA . ASP A 1 278 ? -25.924 -18.589 24.541 1.00 41.62 278 ASP A CA 1
ATOM 2194 C C . ASP A 1 278 ? -25.483 -17.122 24.719 1.00 41.62 278 ASP A C 1
ATOM 2196 O O . ASP A 1 278 ? -25.990 -16.380 25.572 1.00 41.62 278 ASP A O 1
ATOM 2200 N N . PHE A 1 279 ? -24.483 -16.707 23.936 1.00 48.25 279 PHE A N 1
ATOM 2201 C CA . PHE A 1 279 ? -23.952 -15.338 23.913 1.00 48.25 279 PHE A CA 1
ATOM 2202 C C . PHE A 1 279 ? -24.938 -14.324 23.314 1.00 48.25 279 PHE A C 1
ATOM 2204 O O . PHE A 1 279 ? -24.708 -13.117 23.404 1.00 48.25 279 PHE A O 1
ATOM 2211 N N . HIS A 1 280 ? -26.078 -14.789 22.794 1.00 47.62 280 HIS A N 1
ATOM 2212 C CA . HIS A 1 280 ? -27.167 -13.951 22.298 1.00 47.62 280 HIS A CA 1
ATOM 2213 C C . HIS A 1 280 ? -27.882 -13.171 23.418 1.00 47.62 280 HIS A C 1
ATOM 2215 O O . HIS A 1 280 ? -28.693 -12.271 23.164 1.00 47.62 280 HIS A O 1
ATOM 2221 N N . ASN A 1 281 ? -27.567 -13.492 24.677 1.00 54.06 281 ASN A N 1
ATOM 2222 C CA . ASN A 1 281 ? -28.166 -12.883 25.846 1.00 54.06 281 ASN A CA 1
ATOM 2223 C C . ASN A 1 281 ? -27.405 -11.610 26.255 1.00 54.06 281 ASN A C 1
ATOM 2225 O O . ASN A 1 281 ? -26.408 -11.642 26.980 1.00 54.06 281 ASN A O 1
ATOM 2229 N N . ASP A 1 282 ? -27.950 -10.463 25.848 1.00 56.69 282 ASP A N 1
ATOM 2230 C CA . ASP A 1 282 ? -27.527 -9.097 26.198 1.00 56.69 282 ASP A CA 1
ATOM 2231 C C . ASP A 1 282 ? -27.279 -8.931 27.724 1.00 56.69 282 ASP A C 1
ATOM 2233 O O . ASP A 1 282 ? -26.442 -8.155 28.192 1.00 56.69 282 ASP A O 1
ATOM 2237 N N . ALA A 1 283 ? -27.956 -9.752 28.536 1.00 57.25 283 ALA A N 1
ATOM 2238 C CA . ALA A 1 283 ? -27.785 -9.847 29.981 1.00 57.25 283 ALA A CA 1
ATOM 2239 C C . ALA A 1 283 ? -26.400 -10.350 30.440 1.00 57.25 283 ALA A C 1
ATOM 2241 O O . ALA A 1 283 ? -25.941 -9.930 31.503 1.00 57.25 283 ALA A O 1
ATOM 2242 N N . VAL A 1 284 ? -25.731 -11.232 29.688 1.00 62.22 284 VAL A N 1
ATOM 2243 C CA . VAL A 1 284 ? -24.406 -11.784 30.034 1.00 62.22 284 VAL A CA 1
ATOM 2244 C C . VAL A 1 284 ? -23.314 -10.755 29.751 1.00 62.22 284 VAL A C 1
ATOM 2246 O O . VAL A 1 284 ? -22.501 -10.471 30.631 1.00 62.22 284 VAL A O 1
ATOM 2249 N N . LEU A 1 285 ? -23.356 -10.100 28.587 1.00 62.84 285 LEU A N 1
ATOM 2250 C CA . LEU A 1 285 ? -22.412 -9.036 28.226 1.00 62.84 285 LEU A CA 1
ATOM 2251 C C . LEU A 1 285 ? -22.535 -7.823 29.158 1.00 62.84 285 LEU A C 1
ATOM 2253 O O . LEU A 1 285 ? -21.532 -7.263 29.601 1.00 62.84 285 LEU A O 1
ATOM 2257 N N . ARG A 1 286 ? -23.759 -7.467 29.569 1.00 60.25 286 ARG A N 1
ATOM 2258 C CA . ARG A 1 286 ? -23.997 -6.409 30.568 1.00 60.25 286 ARG A CA 1
ATOM 2259 C C . ARG A 1 286 ? -23.467 -6.749 31.965 1.00 60.25 286 ARG A C 1
ATOM 2261 O O . ARG A 1 286 ? -23.238 -5.825 32.753 1.00 60.25 286 ARG A O 1
ATOM 2268 N N . ARG A 1 287 ? -23.250 -8.031 32.287 1.00 66.25 287 ARG A N 1
ATOM 2269 C CA . ARG A 1 287 ? -22.655 -8.490 33.559 1.00 66.25 287 ARG A CA 1
ATOM 2270 C C . ARG A 1 287 ? -21.123 -8.489 33.547 1.00 66.25 287 ARG A C 1
ATOM 2272 O O . ARG A 1 287 ? -20.531 -8.548 34.622 1.00 66.25 287 ARG A O 1
ATOM 2279 N N . LEU A 1 288 ? -20.477 -8.376 32.385 1.00 66.25 288 LEU A N 1
ATOM 2280 C CA . LEU A 1 288 ? -19.016 -8.302 32.291 1.00 66.25 288 LEU A CA 1
ATOM 2281 C C . LEU A 1 288 ? -18.476 -6.976 32.856 1.00 66.25 288 LEU A C 1
ATOM 2283 O O . LEU A 1 288 ? -19.161 -5.945 32.853 1.00 66.25 288 LEU A O 1
ATOM 2287 N N . SER A 1 289 ? -17.242 -7.010 33.367 1.00 70.44 289 SER A N 1
ATOM 2288 C CA . SER A 1 289 ? -16.492 -5.800 33.721 1.00 70.44 289 SER A CA 1
ATOM 2289 C C . SER A 1 289 ? -16.005 -5.086 32.456 1.00 70.44 289 SER A C 1
ATOM 2291 O O . SER A 1 289 ? -15.815 -5.721 31.418 1.00 70.44 289 SER A O 1
ATOM 2293 N N . GLU A 1 290 ? -15.787 -3.772 32.538 1.00 67.25 290 GLU A N 1
ATOM 2294 C CA . GLU A 1 290 ? -15.303 -2.967 31.401 1.00 67.25 290 GLU A CA 1
ATOM 2295 C C . GLU A 1 290 ? -13.964 -3.493 30.856 1.00 67.25 290 GLU A C 1
ATOM 2297 O O . GLU A 1 290 ? -13.808 -3.627 29.645 1.00 67.25 290 GLU A O 1
ATOM 2302 N N . ASP A 1 291 ? -13.052 -3.924 31.734 1.00 65.94 291 ASP A N 1
ATOM 2303 C CA . ASP A 1 291 ? -11.771 -4.527 31.336 1.00 65.94 291 ASP A CA 1
ATOM 2304 C C . ASP A 1 291 ? -11.936 -5.821 30.529 1.00 65.94 291 ASP A C 1
ATOM 2306 O O . ASP A 1 291 ? -11.142 -6.104 29.634 1.00 65.94 291 ASP A O 1
ATOM 2310 N N . LYS A 1 292 ? -12.955 -6.634 30.843 1.00 69.81 292 LYS A N 1
ATOM 2311 C CA . LYS A 1 292 ? -13.235 -7.867 30.093 1.00 69.81 292 LYS A CA 1
ATOM 2312 C C . LYS A 1 292 ? -13.824 -7.550 28.722 1.00 69.81 292 LYS A C 1
ATOM 2314 O O . LYS A 1 292 ? -13.419 -8.176 27.754 1.00 69.81 292 LYS A O 1
ATOM 2319 N N . LEU A 1 293 ? -14.716 -6.560 28.633 1.00 70.56 293 LEU A N 1
ATOM 2320 C CA . LEU A 1 293 ? -15.288 -6.109 27.359 1.00 70.56 293 LEU A CA 1
ATOM 2321 C C . LEU A 1 293 ? -14.214 -5.541 26.421 1.00 70.56 293 LEU A C 1
ATOM 2323 O O . LEU A 1 293 ? -14.211 -5.868 25.240 1.00 70.56 293 LEU A O 1
ATOM 2327 N N . LEU A 1 294 ? -13.282 -4.737 26.944 1.00 66.44 294 LEU A N 1
ATOM 2328 C CA . LEU A 1 294 ? -12.164 -4.196 26.162 1.00 66.44 294 LEU A CA 1
ATOM 2329 C C . LEU A 1 294 ? -11.248 -5.305 25.639 1.00 66.44 294 LEU A C 1
ATOM 2331 O O . LEU A 1 294 ? -10.966 -5.342 24.447 1.00 66.44 294 LEU A O 1
ATOM 2335 N N . LYS A 1 295 ? -10.876 -6.266 26.495 1.00 69.44 295 LYS A N 1
ATOM 2336 C CA . LYS A 1 295 ? -10.088 -7.433 26.069 1.00 69.44 295 LYS A CA 1
ATOM 2337 C C . LYS A 1 295 ? -10.783 -8.241 24.974 1.00 69.44 295 LYS A C 1
ATOM 2339 O O . LYS A 1 295 ? -10.112 -8.719 24.069 1.00 69.44 295 LYS A O 1
ATOM 2344 N N . SER A 1 296 ? -12.107 -8.386 25.040 1.00 64.62 296 SER A N 1
ATOM 2345 C CA . SER A 1 296 ? -12.875 -9.054 23.986 1.00 64.62 296 SER A CA 1
ATOM 2346 C C . SER A 1 296 ? -12.843 -8.279 22.667 1.00 64.62 296 SER A C 1
ATOM 2348 O O . SER A 1 296 ? -12.676 -8.893 21.620 1.00 64.62 296 SER A O 1
ATOM 2350 N N . ILE A 1 297 ? -12.963 -6.948 22.704 1.00 67.25 297 ILE A N 1
ATOM 2351 C CA . ILE A 1 297 ? -12.871 -6.103 21.501 1.00 67.25 297 ILE A CA 1
ATOM 2352 C C . ILE A 1 297 ? -11.481 -6.221 20.866 1.00 67.25 297 ILE A C 1
ATOM 2354 O O . ILE A 1 297 ? -11.391 -6.441 19.660 1.00 67.25 297 ILE A O 1
ATOM 2358 N N . ASP A 1 298 ? -10.417 -6.124 21.666 1.00 66.25 298 ASP A N 1
ATOM 2359 C CA . ASP A 1 298 ? -9.038 -6.218 21.176 1.0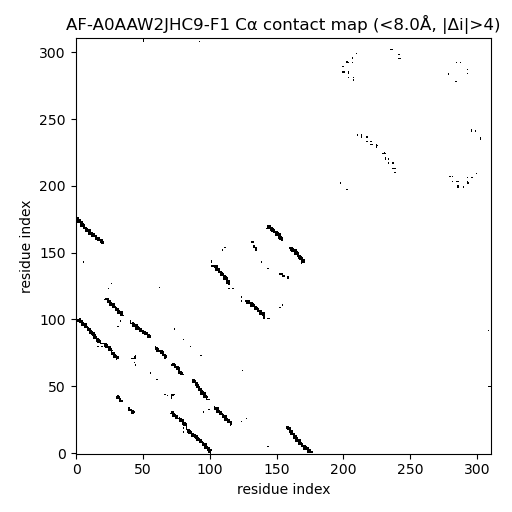0 66.25 298 ASP A CA 1
ATOM 2360 C C . ASP A 1 298 ? -8.760 -7.594 20.554 1.00 66.25 298 ASP A C 1
ATOM 2362 O O . ASP A 1 298 ? -8.161 -7.690 19.485 1.00 66.25 298 ASP A O 1
ATOM 2366 N N . LEU A 1 299 ? -9.238 -8.666 21.192 1.00 66.25 299 LEU A N 1
ATOM 2367 C CA . LEU A 1 299 ? -9.044 -10.034 20.719 1.00 66.25 299 LEU A CA 1
ATOM 2368 C C . LEU A 1 299 ? -9.778 -10.300 19.393 1.00 66.25 299 LEU A C 1
ATOM 2370 O O . LEU A 1 299 ? -9.168 -10.824 18.462 1.00 66.25 299 LEU A O 1
ATOM 2374 N N . ILE A 1 300 ? -11.044 -9.877 19.275 1.00 63.22 300 ILE A N 1
ATOM 2375 C CA . ILE A 1 300 ? -11.814 -9.999 18.023 1.00 63.22 300 ILE A CA 1
ATOM 2376 C C . ILE A 1 300 ? -11.186 -9.137 16.919 1.00 63.22 300 ILE A C 1
ATOM 2378 O O . ILE A 1 300 ? -11.053 -9.581 15.779 1.00 63.22 300 ILE A O 1
ATOM 2382 N N . GLY A 1 301 ? -10.766 -7.913 17.253 1.00 59.62 301 GLY A N 1
ATOM 2383 C CA . GLY A 1 301 ? -10.114 -7.003 16.312 1.00 59.62 301 GLY A CA 1
ATOM 2384 C C . GLY A 1 301 ? -8.803 -7.569 15.765 1.00 59.62 301 GLY A C 1
ATOM 2385 O O . GLY A 1 301 ? -8.574 -7.529 14.556 1.00 59.62 301 GLY A O 1
ATOM 2386 N N . HIS A 1 302 ? -7.972 -8.159 16.629 1.00 62.72 302 HIS A N 1
ATOM 2387 C CA . HIS A 1 302 ? -6.741 -8.828 16.212 1.00 62.72 302 HIS A CA 1
ATOM 2388 C C . HIS A 1 3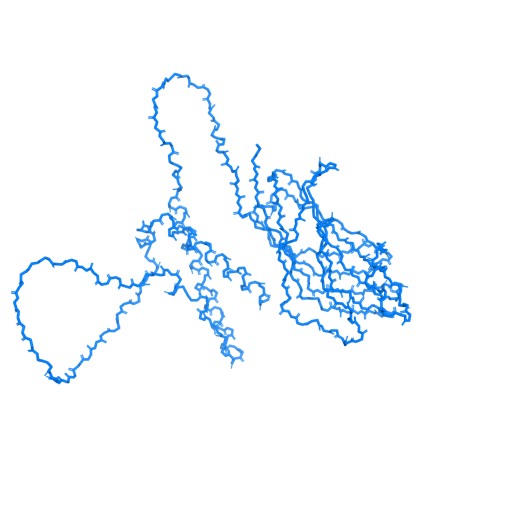02 ? -7.006 -10.021 15.291 1.00 62.72 302 HIS A C 1
ATOM 2390 O O . HIS A 1 302 ? -6.326 -10.155 14.278 1.00 62.72 302 HIS A O 1
ATOM 2396 N N . GLN A 1 303 ? -8.003 -10.854 15.591 1.00 59.97 303 GLN A N 1
ATOM 2397 C CA . GLN A 1 303 ? -8.353 -11.989 14.733 1.00 59.97 303 GLN A CA 1
ATOM 2398 C C . GLN A 1 303 ? -8.887 -11.552 13.365 1.00 59.97 303 GLN A C 1
ATOM 2400 O O . GLN A 1 303 ? -8.493 -12.126 12.352 1.00 59.97 303 GLN A O 1
ATOM 2405 N N . ALA A 1 304 ? -9.726 -10.512 13.311 1.00 59.97 304 ALA A N 1
ATOM 2406 C CA . ALA A 1 304 ? -10.219 -9.960 12.049 1.00 59.97 304 ALA A CA 1
ATOM 2407 C C . ALA A 1 304 ? -9.080 -9.377 11.195 1.00 59.97 304 ALA A C 1
ATOM 2409 O O . ALA A 1 304 ? -9.048 -9.586 9.982 1.00 59.97 304 ALA A O 1
ATOM 2410 N N . PHE A 1 305 ? -8.121 -8.696 11.830 1.00 54.66 305 PHE A N 1
ATOM 2411 C CA . PHE A 1 305 ? -6.921 -8.201 11.158 1.00 54.66 305 PHE A CA 1
ATOM 2412 C C . PHE A 1 305 ? -6.081 -9.349 10.592 1.00 54.66 305 PHE A C 1
ATOM 2414 O O . PHE A 1 305 ? -5.685 -9.291 9.434 1.00 54.66 305 PHE A O 1
ATOM 2421 N N . THR A 1 306 ? -5.855 -10.411 11.369 1.00 51.97 306 THR A N 1
ATOM 2422 C CA . THR A 1 306 ? -5.102 -11.582 10.904 1.00 51.97 306 THR A CA 1
ATOM 2423 C C . THR A 1 306 ? -5.839 -12.322 9.786 1.00 51.97 306 THR A C 1
ATOM 2425 O O . THR A 1 306 ? -5.207 -12.688 8.804 1.00 51.97 306 THR A O 1
ATOM 2428 N N . CYS A 1 307 ? -7.166 -12.476 9.853 1.00 49.75 307 CYS A N 1
ATOM 2429 C CA . CYS A 1 307 ? -7.938 -13.086 8.764 1.00 49.75 307 CYS A CA 1
ATOM 2430 C C . CYS A 1 307 ? -7.806 -12.290 7.456 1.00 49.75 307 CYS A C 1
ATOM 2432 O O . CYS A 1 307 ? -7.606 -12.890 6.409 1.00 49.75 307 CYS A O 1
ATOM 2434 N N . GLY A 1 308 ? -7.828 -10.953 7.504 1.00 47.72 308 GLY A N 1
ATOM 2435 C CA . GLY A 1 308 ? -7.612 -10.112 6.318 1.00 47.72 308 GLY A CA 1
ATOM 2436 C C . GLY A 1 308 ? -6.204 -10.193 5.706 1.00 47.72 308 GLY A C 1
ATOM 2437 O O . GLY A 1 308 ? -5.997 -9.676 4.616 1.00 47.72 308 GLY A O 1
ATOM 2438 N N . VAL A 1 309 ? -5.238 -10.816 6.389 1.00 39.47 309 VAL A N 1
ATOM 2439 C CA . VAL A 1 309 ? -3.887 -11.085 5.861 1.00 39.47 309 VAL A CA 1
ATOM 2440 C C . VAL A 1 309 ? -3.829 -12.423 5.107 1.00 39.47 309 VAL A C 1
ATOM 2442 O O . VAL A 1 309 ? -2.916 -12.623 4.312 1.00 39.47 309 VAL A O 1
ATOM 2445 N N . TYR A 1 310 ? -4.790 -13.327 5.328 1.00 32.62 310 TYR A N 1
ATOM 2446 C CA . TYR A 1 310 ? -4.829 -14.673 4.736 1.00 32.62 310 TYR A CA 1
ATOM 2447 C C . TYR A 1 310 ? -5.931 -14.865 3.674 1.00 32.62 310 TYR A C 1
ATOM 2449 O O . TYR A 1 310 ? -6.080 -15.978 3.169 1.00 32.62 310 TYR A O 1
ATOM 2457 N N . PHE A 1 311 ? -6.678 -13.808 3.331 1.00 32.47 311 PHE A N 1
ATOM 2458 C CA . PHE A 1 311 ? -7.665 -13.785 2.242 1.00 32.47 311 PHE A CA 1
ATOM 2459 C C . PHE A 1 311 ? -7.293 -12.769 1.163 1.00 32.47 311 PHE A C 1
ATOM 2461 O O . PHE A 1 311 ? -6.862 -11.652 1.529 1.00 32.47 311 PHE A O 1
#

pLDDT: mean 70.57, std 23.58, range [21.47, 97.12]

Radius of gyration: 27.59 Å; Cα contacts (8 Å, |Δi|>4): 501; chains: 1; bounding box: 57×80×81 Å

Organism: NCBI:txid2727405

Solvent-accessible surface area (backbone atoms only — not comparable to full-atom values): 18544 Å² total; per-residue (Å²): 131,55,50,22,36,33,39,41,34,40,35,38,43,36,41,35,38,68,53,50,88,64,55,24,39,34,30,50,35,39,39,37,32,48,61,91,45,104,81,40,60,58,20,37,67,75,48,78,48,70,72,47,82,53,82,60,56,84,86,40,51,51,89,62,58,47,73,42,83,91,75,28,27,39,32,49,47,36,34,59,47,56,91,57,73,43,77,44,50,54,31,32,34,39,28,26,42,34,65,40,52,69,83,46,33,37,35,42,37,40,32,38,26,38,31,70,77,58,93,63,74,89,49,54,84,85,50,59,74,42,71,72,42,61,34,76,48,76,46,51,33,72,41,53,74,48,37,77,45,80,54,71,46,55,49,48,95,74,43,36,35,45,33,43,28,37,42,34,27,40,62,77,42,74,42,72,74,80,80,72,82,74,74,92,73,79,88,78,92,78,93,72,89,80,75,79,77,71,61,61,68,59,54,42,51,49,50,51,52,49,51,53,48,44,52,52,51,54,52,52,50,51,53,50,22,63,72,71,73,46,90,68,87,57,73,91,69,46,68,84,72,68,70,75,72,67,85,77,87,70,81,89,79,87,88,83,89,84,86,81,88,81,92,76,89,82,85,89,79,90,81,74,84,78,74,82,80,70,79,87,40,68,70,58,58,70,67,52,52,71,71,56,53,51,51,47,50,53,53,52,51,50,50,53,55,53,50,63,59,77,103

Nearest PDB structures (foldseek):
  7uwn-assembly1_C  TM=2.067E-01  e=1.371E+00  Homo sapiens
  7uwm-assembly1_F  TM=2.082E-01  e=8.772E+00  Homo sapiens
  1m0f-assembly1_F  TM=1.487E-01  e=7.839E+00  Escherichia phage alpha3

Mean predicted aligned error: 16.44 Å

Sequence (311 aa):
MLEAIHEIAIYIHRFHNLDLFQQGWYQIKITMRWTGEDSGSLGTPARVAQYEAPDLGSDDVYGVWRIDDRDHSFSTQPFRIRYARQDILLSLMVSFTLQGPCTSAVILKFELLYTPVLENRSNIQDCLDNIAAVHEFRLPPKALLGLHTYCPVHFDAFHAVLVDITVHVSLLRNAVYTSSQKVPSGLTANGYDVVRKHDKSKQVMLVQALLSACEILTEELKKLSQAINEPIDIREITPNELFGLTPSSHLETADAEVSGKVLSKLHDASEKAIGEVDFHNDAVLRRLSEDKLLKSIDLIGHQAFTCGVYF

Secondary structure (DSSP, 8-state):
---EEEEEEEEEEEEEEEEESS-EEEEEEEEEEETT-TT--BPEEEEEEE-S-----TTTB-S--EEETTTTEEEPPPEEE-SS-EEEEEEEEEEEEEEE-TTS-EEEEEEEEEEE--S-GGGHHHHTT-EEEEEEEEE-GGGGG-EEEE--EEEETTEEEEEEEEEEEEEEEE-------------------------HHHHHHHHHHHHHHHHHHHHHHHHHHHHHTS----GGG-GGGTT------------------------------PPP--TT-HHHHTTS-HHHHHHHHHHHHHHHHHHHHH-